Protein AF-A0A4V3S9D9-F1 (afdb_monomer_lite)

Radius of gyration: 21.76 Å; chains: 1; bounding box: 47×41×61 Å

pLDDT: mean 70.87, std 12.92, range [40.53, 93.0]

Structure (mmCIF, N/CA/C/O backbone):
data_AF-A0A4V3S9D9-F1
#
_entry.id   AF-A0A4V3S9D9-F1
#
loop_
_atom_site.group_PDB
_atom_site.id
_atom_site.type_symbol
_atom_site.label_atom_id
_atom_site.label_alt_id
_atom_site.label_comp_id
_atom_site.label_asym_id
_atom_site.label_entity_id
_atom_site.label_seq_id
_atom_site.pdbx_PDB_ins_code
_atom_site.Cartn_x
_atom_site.Cartn_y
_atom_site.Cartn_z
_atom_site.occupancy
_atom_site.B_iso_or_equiv
_atom_site.auth_seq_id
_atom_site.auth_comp_id
_atom_site.auth_asym_id
_atom_site.auth_atom_id
_atom_site.pdbx_PDB_model_num
ATOM 1 N N . MET A 1 1 ? -19.809 1.664 15.741 1.00 57.69 1 MET A N 1
ATOM 2 C CA . MET A 1 1 ? -20.101 1.834 14.295 1.00 57.69 1 MET A CA 1
ATOM 3 C C . MET A 1 1 ? -18.989 2.589 13.565 1.00 57.69 1 MET A C 1
ATOM 5 O O . MET A 1 1 ? -18.278 1.959 12.798 1.00 57.69 1 MET A O 1
ATOM 9 N N . ALA A 1 2 ? -18.774 3.888 13.826 1.00 68.12 2 ALA A N 1
ATOM 10 C CA . ALA A 1 2 ? -17.780 4.696 13.096 1.00 68.12 2 ALA A CA 1
ATOM 11 C C . ALA A 1 2 ? -16.341 4.137 13.150 1.00 68.12 2 ALA A C 1
ATOM 13 O O . ALA A 1 2 ? -15.641 4.153 12.143 1.00 68.12 2 ALA A O 1
ATOM 14 N N . PHE A 1 3 ? -15.928 3.570 14.288 1.00 69.81 3 PHE A N 1
ATOM 15 C CA . PHE A 1 3 ? -14.613 2.936 14.447 1.00 69.81 3 PHE A CA 1
ATOM 16 C C . PHE A 1 3 ? -14.357 1.805 13.435 1.00 69.81 3 PHE A C 1
ATOM 18 O O . PHE A 1 3 ? -13.315 1.792 12.788 1.00 69.81 3 PHE A O 1
ATOM 25 N N . TYR A 1 4 ? -15.322 0.902 13.239 1.00 72.81 4 TYR A N 1
ATOM 26 C CA . TYR A 1 4 ? -15.193 -0.222 12.302 1.00 72.81 4 TYR A CA 1
ATOM 27 C C . TYR A 1 4 ? -15.107 0.233 10.846 1.00 72.81 4 TYR A C 1
ATOM 29 O O . TYR A 1 4 ? -14.387 -0.366 10.053 1.00 72.81 4 TYR A O 1
ATOM 37 N N . ILE A 1 5 ? -15.794 1.327 10.509 1.00 77.50 5 ILE A N 1
ATOM 38 C CA . ILE A 1 5 ? -15.703 1.945 9.184 1.00 77.50 5 ILE A CA 1
ATOM 39 C C . ILE A 1 5 ? -14.282 2.474 8.970 1.00 77.50 5 ILE A C 1
ATOM 41 O O . ILE A 1 5 ? -13.644 2.129 7.981 1.00 77.50 5 ILE A O 1
ATOM 45 N N . VAL A 1 6 ? -13.754 3.261 9.914 1.00 75.75 6 VAL A N 1
ATOM 46 C CA . VAL A 1 6 ? -12.377 3.783 9.841 1.00 75.75 6 VAL A CA 1
ATOM 47 C C . VAL A 1 6 ? -11.359 2.642 9.758 1.00 75.75 6 VAL A C 1
ATOM 49 O O . VAL A 1 6 ? -10.453 2.686 8.930 1.00 75.75 6 VAL A O 1
ATOM 52 N N . TRP A 1 7 ? -11.539 1.595 10.562 1.00 77.81 7 TRP A N 1
ATOM 53 C CA . TRP A 1 7 ? -10.689 0.406 10.565 1.00 77.81 7 TRP A CA 1
ATOM 54 C C . TRP A 1 7 ? -10.651 -0.300 9.208 1.00 77.81 7 TRP A C 1
ATOM 56 O O . TRP A 1 7 ? -9.569 -0.592 8.696 1.00 77.81 7 TRP A O 1
ATOM 66 N N . PHE A 1 8 ? -11.819 -0.518 8.602 1.00 83.88 8 PHE A N 1
ATOM 67 C CA . PHE A 1 8 ? -11.933 -1.120 7.279 1.00 83.88 8 PHE A CA 1
ATOM 68 C C . PHE A 1 8 ? -11.143 -0.331 6.229 1.00 83.88 8 PHE A C 1
ATOM 70 O O . PHE A 1 8 ? -10.361 -0.913 5.479 1.00 83.88 8 PHE A O 1
ATOM 77 N N . TRP A 1 9 ? -11.288 0.998 6.207 1.00 84.31 9 TRP A N 1
ATOM 78 C CA . TRP A 1 9 ? -10.582 1.855 5.250 1.00 84.31 9 TRP A CA 1
ATOM 79 C C . TRP A 1 9 ? -9.064 1.858 5.456 1.00 84.31 9 TRP A C 1
ATOM 81 O O . TRP A 1 9 ? -8.310 1.835 4.479 1.00 84.31 9 TRP A O 1
ATOM 91 N N . VAL A 1 10 ? -8.603 1.841 6.709 1.00 78.38 10 VAL A N 1
ATOM 92 C CA . VAL A 1 10 ? -7.173 1.730 7.034 1.00 78.38 10 VAL A CA 1
ATOM 93 C C . VAL A 1 10 ? -6.617 0.393 6.542 1.00 78.38 10 VAL A C 1
ATOM 95 O O . VAL A 1 10 ? -5.618 0.369 5.825 1.00 78.38 10 VAL A O 1
ATOM 98 N N . MET A 1 11 ? -7.292 -0.718 6.847 1.00 82.25 11 MET A N 1
ATOM 99 C CA . MET A 1 11 ? -6.872 -2.047 6.394 1.00 82.25 11 MET A CA 1
ATOM 100 C C . MET A 1 11 ? -6.874 -2.172 4.873 1.00 82.25 11 MET A C 1
ATOM 102 O O . MET A 1 11 ? -5.895 -2.643 4.294 1.00 82.25 11 MET A O 1
ATOM 106 N N . ALA A 1 12 ? -7.928 -1.691 4.213 1.00 87.69 12 ALA A N 1
ATOM 107 C CA . ALA A 1 12 ? -7.998 -1.667 2.759 1.00 87.69 12 ALA A CA 1
ATOM 108 C C . ALA A 1 12 ? -6.804 -0.906 2.165 1.00 87.69 12 ALA A C 1
ATOM 110 O O . ALA A 1 12 ? -6.158 -1.407 1.246 1.00 87.69 12 ALA A O 1
ATOM 111 N N . SER A 1 13 ? -6.446 0.250 2.730 1.00 84.44 13 SER A N 1
ATOM 112 C CA . SER A 1 13 ? -5.297 1.047 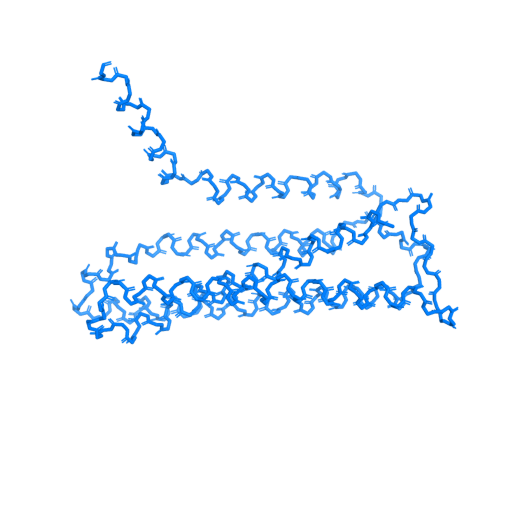2.279 1.00 84.44 13 SER A CA 1
ATOM 113 C C . SER A 1 13 ? -3.979 0.264 2.362 1.00 84.44 13 SER A C 1
ATOM 115 O O . SER A 1 13 ? -3.192 0.280 1.414 1.00 84.44 13 SER A O 1
ATOM 117 N N . PHE A 1 14 ? -3.756 -0.492 3.441 1.00 81.94 14 PHE A N 1
ATOM 118 C CA . PHE A 1 14 ? -2.569 -1.341 3.586 1.00 81.94 14 PHE A CA 1
ATOM 119 C C . PHE A 1 14 ? -2.512 -2.506 2.605 1.00 81.94 14 PHE A C 1
ATOM 121 O O . PHE A 1 14 ? -1.434 -2.814 2.089 1.00 81.94 14 PHE A O 1
ATOM 128 N N . PHE A 1 15 ? -3.643 -3.155 2.337 1.00 86.38 15 PHE A N 1
ATOM 129 C CA . PHE A 1 15 ? -3.690 -4.234 1.354 1.00 86.38 15 PHE A CA 1
ATOM 130 C C . PHE A 1 15 ? -3.518 -3.724 -0.070 1.00 86.38 15 PHE A C 1
ATOM 132 O O . PHE A 1 15 ? -2.798 -4.341 -0.851 1.00 86.38 15 PHE A O 1
ATOM 139 N N . TRP A 1 16 ? -4.093 -2.570 -0.404 1.00 88.81 16 TRP A N 1
ATOM 140 C CA . TRP A 1 16 ? -3.841 -1.913 -1.685 1.00 88.81 16 TRP A CA 1
ATOM 141 C C . TRP A 1 16 ? -2.366 -1.560 -1.862 1.00 88.81 16 TRP A C 1
ATOM 143 O O . TRP A 1 16 ? -1.804 -1.736 -2.941 1.00 88.81 16 TRP A O 1
ATOM 153 N N . LEU A 1 17 ? -1.709 -1.125 -0.793 1.00 83.06 17 LEU A N 1
ATOM 154 C CA . LEU A 1 17 ? -0.278 -0.861 -0.791 1.00 83.06 17 LEU A CA 1
ATOM 155 C C . LEU A 1 17 ? 0.557 -2.131 -0.994 1.00 83.06 17 LEU A C 1
ATOM 157 O O . LEU A 1 17 ? 1.527 -2.108 -1.755 1.00 83.06 17 LEU A O 1
ATOM 161 N N . ASN A 1 18 ? 0.140 -3.242 -0.383 1.00 85.19 18 ASN A N 1
ATOM 162 C CA . ASN A 1 18 ? 0.729 -4.562 -0.593 1.00 85.19 18 ASN A CA 1
ATOM 163 C C . ASN A 1 18 ? 0.622 -5.000 -2.058 1.00 85.19 18 ASN A C 1
ATOM 165 O O . ASN A 1 18 ? 1.631 -5.341 -2.677 1.00 85.19 18 ASN A O 1
ATOM 169 N N . VAL A 1 19 ? -0.581 -4.891 -2.630 1.00 88.56 19 VAL A N 1
ATOM 170 C CA . VAL A 1 19 ? -0.864 -5.174 -4.042 1.00 88.56 19 VAL A CA 1
ATOM 171 C C . VAL A 1 19 ? 0.005 -4.317 -4.955 1.00 88.56 19 VAL A C 1
ATOM 173 O O . VAL A 1 19 ? 0.618 -4.855 -5.870 1.00 88.56 19 VAL A O 1
ATOM 176 N N . MET A 1 20 ? 0.118 -3.009 -4.702 1.00 84.12 20 MET A N 1
ATOM 177 C CA . MET A 1 20 ? 0.971 -2.126 -5.505 1.00 84.12 20 MET A CA 1
ATOM 178 C C . MET A 1 20 ? 2.447 -2.539 -5.442 1.00 84.12 20 MET A C 1
ATOM 180 O O . MET A 1 20 ? 3.126 -2.559 -6.466 1.00 84.12 20 MET A O 1
ATOM 184 N N . CYS A 1 21 ? 2.958 -2.901 -4.261 1.00 82.44 21 CYS A N 1
ATOM 185 C CA . CYS A 1 21 ? 4.341 -3.364 -4.121 1.00 82.44 21 CYS A CA 1
ATOM 186 C C . CYS A 1 21 ? 4.576 -4.694 -4.850 1.00 82.44 21 CYS A C 1
ATOM 188 O O . CYS A 1 21 ? 5.613 -4.861 -5.498 1.00 82.44 21 CYS A O 1
ATOM 190 N N . PHE A 1 22 ? 3.619 -5.621 -4.760 1.00 84.31 22 PHE A N 1
ATOM 191 C CA . PHE A 1 22 ? 3.668 -6.908 -5.445 1.00 84.31 22 PHE A CA 1
ATOM 192 C C . PHE A 1 22 ? 3.578 -6.755 -6.965 1.00 84.31 22 PHE A C 1
ATOM 194 O O . PHE A 1 22 ? 4.370 -7.366 -7.677 1.00 84.31 22 PHE A O 1
ATOM 201 N N . ASP A 1 23 ? 2.677 -5.909 -7.463 1.00 84.19 23 ASP A N 1
ATOM 202 C CA . ASP A 1 23 ? 2.522 -5.628 -8.891 1.00 84.19 23 ASP A CA 1
ATOM 203 C C . ASP A 1 23 ? 3.826 -5.095 -9.494 1.00 84.19 23 ASP A C 1
ATOM 205 O O . ASP A 1 23 ? 4.312 -5.614 -10.498 1.00 84.19 23 ASP A O 1
ATOM 209 N N . ILE A 1 24 ? 4.478 -4.153 -8.804 1.00 77.75 24 ILE A N 1
ATOM 210 C CA . ILE A 1 24 ? 5.790 -3.631 -9.203 1.00 77.75 24 ILE A CA 1
ATOM 211 C C . ILE A 1 24 ? 6.853 -4.745 -9.182 1.00 77.75 24 ILE A C 1
ATOM 213 O O . ILE A 1 24 ? 7.623 -4.895 -10.133 1.00 77.75 24 ILE A O 1
ATOM 217 N N . TRP A 1 25 ? 6.912 -5.551 -8.116 1.00 79.69 25 TRP A N 1
ATOM 218 C CA . TRP A 1 25 ? 7.868 -6.660 -8.006 1.00 79.69 25 TRP A CA 1
ATOM 219 C C . TRP A 1 25 ? 7.698 -7.704 -9.119 1.00 79.69 25 TRP A C 1
ATOM 221 O O . TRP A 1 25 ? 8.683 -8.225 -9.671 1.00 79.69 25 TRP A O 1
ATOM 231 N N . TRP A 1 26 ? 6.444 -8.011 -9.436 1.00 77.19 26 TRP A N 1
ATOM 232 C CA . TRP A 1 26 ? 6.049 -8.955 -10.464 1.00 77.19 26 TRP A CA 1
ATOM 233 C C . TRP A 1 26 ? 6.330 -8.404 -11.862 1.00 77.19 26 TRP A C 1
ATOM 235 O O . TRP A 1 26 ? 6.895 -9.125 -12.683 1.00 77.19 26 TRP A O 1
ATOM 245 N N . ALA A 1 27 ? 6.062 -7.118 -12.113 1.00 73.44 27 ALA A N 1
ATOM 246 C CA . ALA A 1 27 ? 6.364 -6.449 -13.378 1.00 73.44 27 ALA A CA 1
ATOM 247 C C . ALA A 1 27 ? 7.846 -6.589 -13.769 1.00 73.44 27 ALA A C 1
ATOM 249 O O . ALA A 1 27 ? 8.152 -6.854 -14.931 1.00 73.44 27 ALA A O 1
ATOM 250 N N . PHE A 1 28 ? 8.772 -6.522 -12.802 1.00 65.44 28 PHE A N 1
ATOM 251 C CA . PHE A 1 28 ? 10.197 -6.780 -13.054 1.00 65.44 28 PHE A CA 1
ATOM 252 C C . PHE A 1 28 ? 10.524 -8.249 -13.344 1.00 65.44 28 PHE A C 1
ATOM 254 O O . PHE A 1 28 ? 11.477 -8.533 -14.063 1.00 65.44 28 PHE A O 1
ATOM 261 N N . GLY A 1 29 ? 9.768 -9.193 -12.777 1.00 64.50 29 GLY A N 1
ATOM 262 C CA . GLY A 1 29 ? 9.928 -10.619 -13.081 1.00 64.50 29 GLY A CA 1
ATOM 263 C C . GLY A 1 29 ? 9.412 -10.972 -14.474 1.00 64.50 29 GLY A C 1
ATOM 264 O O . GLY A 1 29 ? 10.084 -11.669 -15.227 1.00 64.50 29 GLY A O 1
ATOM 265 N N . GLU A 1 30 ? 8.246 -10.439 -14.827 1.00 62.19 30 GLU A N 1
ATOM 266 C CA . GLU A 1 30 ? 7.568 -10.704 -16.093 1.00 62.19 30 GLU A CA 1
ATOM 267 C C . GLU A 1 30 ? 8.279 -10.053 -17.286 1.00 62.19 30 GLU A C 1
ATOM 269 O O . GLU A 1 30 ? 8.297 -10.615 -18.375 1.00 62.19 30 GLU A O 1
ATOM 274 N N . PHE A 1 31 ? 8.961 -8.922 -17.088 1.00 56.38 31 PHE A N 1
ATOM 275 C CA . PHE A 1 31 ? 9.791 -8.311 -18.132 1.00 56.38 31 PHE A CA 1
ATOM 276 C C . PHE A 1 31 ? 10.932 -9.213 -18.615 1.00 56.38 31 PHE A C 1
ATOM 278 O O . PHE A 1 31 ? 11.351 -9.111 -19.764 1.00 56.38 31 PHE A O 1
ATOM 285 N N . ARG A 1 32 ? 11.415 -10.120 -17.756 1.00 51.94 32 ARG A N 1
ATOM 286 C CA . ARG A 1 32 ? 12.431 -11.115 -18.118 1.00 51.94 32 ARG A CA 1
ATOM 287 C C . ARG A 1 32 ? 11.854 -12.247 -18.981 1.00 51.94 32 ARG A C 1
ATOM 289 O O . ARG A 1 32 ? 12.619 -12.895 -19.681 1.00 51.94 32 ARG A O 1
ATOM 296 N N . SER A 1 33 ? 10.536 -12.484 -18.937 1.00 47.72 33 SER A N 1
ATOM 297 C CA . SER A 1 33 ? 9.853 -13.541 -19.704 1.00 47.72 33 SER A CA 1
ATOM 298 C C . SER A 1 33 ? 9.067 -13.034 -20.922 1.00 47.72 33 SER A C 1
ATOM 300 O O . SER A 1 33 ? 8.851 -13.793 -21.862 1.00 47.72 33 SER A O 1
ATOM 302 N N . LEU A 1 34 ? 8.693 -11.750 -20.961 1.00 50.34 34 LEU A N 1
ATOM 303 C CA . LEU A 1 34 ? 7.992 -11.083 -22.075 1.00 50.34 34 LEU A CA 1
ATOM 304 C C . LEU A 1 34 ? 8.856 -10.859 -23.331 1.00 50.34 34 LEU A C 1
ATOM 306 O O . LEU A 1 34 ? 8.437 -10.176 -24.260 1.00 50.34 34 LEU A O 1
ATOM 310 N N . GLN A 1 35 ? 10.042 -11.465 -23.393 1.00 50.34 35 GLN A N 1
ATOM 311 C CA . GLN A 1 35 ? 10.879 -11.506 -24.592 1.00 50.34 35 GLN A CA 1
ATOM 312 C C . GLN A 1 35 ? 10.225 -12.311 -25.743 1.00 50.34 35 GLN A C 1
ATOM 314 O O . GLN A 1 35 ? 10.707 -12.266 -26.871 1.00 50.34 35 GLN A O 1
ATOM 319 N N . GLY A 1 36 ? 9.110 -13.011 -25.484 1.00 49.84 36 GLY A N 1
ATOM 320 C CA . GLY A 1 36 ? 8.236 -13.599 -26.503 1.00 49.84 36 GLY A CA 1
ATOM 321 C C . GLY A 1 36 ? 7.123 -12.639 -26.941 1.00 49.84 36 GLY A C 1
ATOM 322 O O . GLY A 1 36 ? 6.421 -12.065 -26.110 1.00 49.84 36 GLY A O 1
ATOM 323 N N . SER A 1 37 ? 6.943 -12.476 -28.251 1.00 52.53 37 SER A N 1
ATOM 324 C CA . SER A 1 37 ? 5.959 -11.606 -28.908 1.00 52.53 37 SER A CA 1
ATOM 325 C C . SER A 1 37 ? 4.499 -11.994 -28.608 1.00 52.53 37 SER A C 1
ATOM 327 O O . SER A 1 37 ? 3.826 -12.654 -29.395 1.00 52.53 37 SER A O 1
ATOM 329 N N . VAL A 1 38 ? 3.960 -11.567 -27.464 1.00 62.12 38 VAL A N 1
ATOM 330 C CA . VAL A 1 38 ? 2.538 -11.770 -27.137 1.00 62.12 38 VAL A CA 1
ATOM 331 C C . VAL A 1 38 ? 1.681 -10.661 -27.763 1.00 62.12 38 VAL A C 1
ATOM 333 O O . VAL A 1 38 ? 1.969 -9.476 -27.596 1.00 62.12 38 VAL A O 1
ATOM 336 N N . LYS A 1 39 ? 0.596 -11.042 -28.459 1.00 66.75 39 LYS A N 1
ATOM 337 C CA . LYS A 1 39 ? -0.411 -10.123 -29.031 1.00 66.75 39 LYS A CA 1
ATOM 338 C C . LYS A 1 39 ? -0.940 -9.135 -27.979 1.00 66.75 39 LYS A C 1
ATOM 340 O O . LYS A 1 39 ? -1.316 -9.530 -26.875 1.00 66.75 39 LYS A O 1
ATOM 345 N N . GLN A 1 40 ? -1.051 -7.862 -28.362 1.00 66.19 40 GLN A N 1
ATOM 346 C CA . GLN A 1 40 ? -1.484 -6.755 -27.498 1.00 66.19 40 GLN A CA 1
ATOM 347 C C . GLN A 1 40 ? -2.869 -6.980 -26.859 1.00 66.19 40 GLN A C 1
ATOM 349 O O . GLN A 1 40 ? -3.055 -6.677 -25.683 1.00 66.19 40 GLN A O 1
ATOM 354 N N . GLU A 1 41 ? -3.798 -7.618 -27.575 1.00 67.88 41 GLU A N 1
ATOM 355 C CA . GLU A 1 41 ? -5.138 -7.958 -27.070 1.00 67.88 41 GLU A CA 1
ATOM 356 C C . GLU A 1 41 ? -5.106 -8.962 -25.902 1.00 67.88 41 GLU A C 1
ATOM 358 O O . GLU A 1 41 ? -5.817 -8.800 -24.908 1.00 67.88 41 GLU A O 1
ATOM 363 N N . MET A 1 42 ? -4.233 -9.979 -25.961 1.00 66.44 42 MET A N 1
ATOM 364 C CA . MET A 1 42 ? -4.080 -10.939 -24.857 1.00 66.44 42 MET A CA 1
ATOM 365 C C . MET A 1 42 ? -3.485 -10.280 -23.611 1.00 66.44 42 MET A C 1
ATOM 367 O O . MET A 1 42 ? -3.812 -10.664 -22.485 1.00 66.44 42 MET A O 1
ATOM 371 N N . ARG A 1 43 ? -2.627 -9.272 -23.801 1.00 69.19 43 ARG A N 1
ATOM 372 C CA . ARG A 1 43 ? -2.039 -8.502 -22.704 1.00 69.19 43 ARG A CA 1
ATOM 373 C C . ARG A 1 43 ? -3.115 -7.724 -21.951 1.00 69.19 43 ARG A C 1
ATOM 375 O O . ARG A 1 43 ? -3.190 -7.842 -20.735 1.00 69.19 43 ARG A O 1
ATOM 382 N N . GLU A 1 44 ? -3.996 -7.011 -22.649 1.00 72.94 44 GLU A N 1
ATOM 383 C CA . GLU A 1 44 ? -5.077 -6.245 -22.011 1.00 72.94 44 GLU A CA 1
ATOM 384 C C . GLU A 1 44 ? -6.052 -7.130 -21.225 1.00 72.94 44 GLU A C 1
ATOM 386 O O . GLU A 1 44 ? -6.410 -6.808 -20.089 1.00 72.94 44 GLU A O 1
ATOM 391 N N . ALA A 1 45 ? -6.441 -8.280 -21.783 1.00 76.31 45 ALA A N 1
ATOM 392 C CA . ALA A 1 45 ? -7.296 -9.238 -21.083 1.00 76.31 45 ALA A CA 1
ATOM 393 C C . ALA A 1 45 ? -6.627 -9.788 -19.809 1.00 76.31 45 ALA A C 1
ATOM 395 O O . ALA A 1 45 ? -7.284 -9.958 -18.777 1.00 76.31 45 ALA A O 1
ATOM 396 N N . ARG A 1 46 ? -5.311 -10.037 -19.854 1.00 77.94 46 ARG A N 1
ATOM 397 C CA . ARG A 1 46 ? -4.537 -10.513 -18.701 1.00 77.94 46 ARG A CA 1
ATOM 398 C C . ARG A 1 46 ? -4.401 -9.447 -17.616 1.00 77.94 46 ARG A C 1
ATOM 400 O O . ARG A 1 46 ? -4.577 -9.771 -16.445 1.00 77.94 46 ARG A O 1
ATOM 407 N N . GLU A 1 47 ? -4.172 -8.193 -17.987 1.00 79.69 47 GLU A N 1
ATOM 408 C CA . GLU A 1 47 ? -4.110 -7.073 -17.039 1.00 79.69 47 GLU A CA 1
ATOM 409 C C . GLU A 1 47 ? -5.465 -6.822 -16.356 1.00 79.69 47 GLU A C 1
ATOM 411 O O . GLU A 1 47 ? -5.520 -6.639 -15.140 1.00 79.69 47 GLU A O 1
ATOM 416 N N . ARG A 1 48 ? -6.585 -6.921 -17.089 1.00 82.56 48 ARG A N 1
ATOM 417 C CA . ARG A 1 48 ? -7.929 -6.833 -16.485 1.00 82.56 48 ARG A CA 1
ATOM 418 C C . ARG A 1 48 ? -8.186 -7.958 -15.484 1.00 82.56 48 ARG A C 1
ATOM 420 O O . ARG A 1 48 ? -8.677 -7.693 -14.389 1.00 82.56 48 ARG A O 1
ATOM 427 N N . LYS A 1 49 ? -7.826 -9.203 -15.824 1.00 85.44 49 LYS A N 1
ATOM 428 C CA . LYS A 1 49 ? -7.955 -10.346 -14.902 1.00 85.44 49 LYS A CA 1
ATOM 429 C C . LYS A 1 49 ? -7.102 -10.165 -13.645 1.00 85.44 49 LYS A C 1
ATOM 431 O O . LYS A 1 49 ? -7.602 -10.399 -12.547 1.00 85.44 49 LYS A O 1
ATOM 436 N N . LYS A 1 50 ? -5.855 -9.698 -13.791 1.00 85.81 50 LYS A N 1
ATOM 437 C CA . LYS A 1 50 ? -4.976 -9.366 -12.657 1.00 85.81 50 LYS A CA 1
ATOM 438 C C . LYS A 1 50 ? -5.619 -8.315 -11.749 1.00 85.81 50 LYS A C 1
ATOM 440 O O . LYS A 1 50 ? -5.704 -8.535 -10.547 1.00 85.81 50 LYS A O 1
ATOM 445 N N . PHE A 1 51 ? -6.142 -7.226 -12.314 1.00 87.06 51 PHE A N 1
ATOM 446 C CA . PHE A 1 51 ? -6.783 -6.159 -11.540 1.00 87.06 51 PHE A CA 1
ATOM 447 C C . PHE A 1 51 ? -8.001 -6.643 -10.739 1.00 87.06 51 PHE A C 1
ATOM 449 O O . PHE A 1 51 ? -8.155 -6.286 -9.570 1.00 87.06 51 PHE A O 1
ATOM 456 N N . VAL A 1 52 ? -8.853 -7.480 -11.341 1.00 89.94 52 VAL A N 1
ATOM 457 C CA . VAL A 1 52 ? -10.005 -8.073 -10.641 1.00 89.94 52 VAL A CA 1
ATOM 458 C C . VAL A 1 52 ? -9.534 -8.967 -9.495 1.00 89.94 52 VAL A C 1
ATOM 460 O O . VAL A 1 52 ? -10.030 -8.836 -8.379 1.00 89.94 52 VAL A O 1
ATOM 463 N N . MET A 1 53 ? -8.536 -9.820 -9.734 1.00 89.56 53 MET A N 1
ATOM 464 C CA . MET A 1 53 ? -7.986 -10.705 -8.703 1.00 89.56 53 MET A CA 1
ATOM 465 C C . MET A 1 53 ? -7.369 -9.916 -7.541 1.00 89.56 53 MET A C 1
ATOM 467 O O . MET A 1 53 ? -7.619 -10.227 -6.379 1.00 89.56 53 MET A O 1
ATOM 471 N N . TYR A 1 54 ? -6.624 -8.852 -7.843 1.00 89.31 54 TYR A N 1
ATOM 472 C CA . TYR A 1 54 ? -6.064 -7.947 -6.842 1.00 89.31 54 TYR A CA 1
ATOM 473 C C . TYR A 1 54 ? -7.133 -7.196 -6.053 1.00 89.31 54 TYR A C 1
ATOM 475 O O . TYR A 1 54 ? -6.998 -7.039 -4.842 1.00 89.31 54 TYR A O 1
ATOM 483 N N . SER A 1 55 ? -8.212 -6.775 -6.714 1.00 90.56 55 SER A N 1
ATOM 484 C CA . SER A 1 55 ? -9.336 -6.118 -6.048 1.00 90.56 55 SER A CA 1
ATOM 485 C C . SER A 1 55 ? -10.029 -7.074 -5.079 1.00 90.56 55 SER A C 1
ATOM 487 O O . SER A 1 55 ? -10.264 -6.713 -3.929 1.00 90.56 55 SER A O 1
ATOM 489 N N . ILE A 1 56 ? -10.306 -8.310 -5.507 1.00 93.00 56 ILE A N 1
ATOM 490 C CA . ILE A 1 56 ? -10.900 -9.341 -4.644 1.00 93.00 56 ILE A CA 1
ATOM 491 C C . ILE A 1 56 ? -9.990 -9.623 -3.446 1.00 93.00 56 ILE A C 1
ATOM 493 O O . ILE A 1 56 ? -10.479 -9.692 -2.323 1.00 93.00 56 ILE A O 1
ATOM 497 N N . TYR A 1 57 ? -8.677 -9.731 -3.666 1.00 91.25 57 TYR A N 1
ATOM 498 C CA . TYR A 1 57 ? -7.713 -9.923 -2.587 1.00 91.25 57 TYR A CA 1
ATOM 499 C C . TYR A 1 57 ? -7.738 -8.764 -1.586 1.00 91.25 57 TYR A C 1
ATOM 501 O O . TYR A 1 57 ? -7.951 -9.007 -0.404 1.00 91.25 57 TYR A O 1
ATOM 509 N N . ALA A 1 58 ? -7.578 -7.517 -2.042 1.00 89.62 58 ALA A N 1
ATOM 510 C CA . ALA A 1 58 ? -7.442 -6.367 -1.151 1.00 89.62 58 ALA A CA 1
ATOM 511 C C . ALA A 1 58 ? -8.731 -6.040 -0.383 1.00 89.62 58 ALA A C 1
ATOM 513 O O . ALA A 1 58 ? -8.695 -5.799 0.824 1.00 89.62 58 ALA A O 1
ATOM 514 N N . TRP A 1 59 ? -9.878 -6.045 -1.066 1.00 92.94 59 TRP A N 1
ATOM 515 C CA . TRP A 1 59 ? -11.166 -5.789 -0.421 1.00 92.94 59 TRP A CA 1
ATOM 516 C C . TRP A 1 59 ? -11.621 -6.973 0.427 1.00 92.94 59 TRP A C 1
ATOM 518 O O . TRP A 1 59 ? -12.159 -6.776 1.517 1.00 92.94 59 TRP A O 1
ATOM 528 N N . GLY A 1 60 ? -11.393 -8.197 -0.052 1.00 90.88 60 GLY A N 1
ATOM 529 C CA . GLY A 1 60 ? -11.746 -9.421 0.656 1.00 90.88 60 GLY A CA 1
ATOM 530 C C . GLY A 1 60 ? -10.971 -9.562 1.959 1.00 90.88 60 GLY A C 1
ATOM 531 O O . GLY A 1 60 ? -11.586 -9.745 3.007 1.00 90.88 60 GLY A O 1
ATOM 532 N N . SER A 1 61 ? -9.645 -9.397 1.934 1.00 87.44 61 SER A N 1
ATOM 533 C CA . SER A 1 61 ? -8.822 -9.472 3.146 1.00 87.44 61 SER A CA 1
ATOM 534 C C . SER A 1 61 ? -9.186 -8.377 4.153 1.00 87.44 61 SER A C 1
ATOM 536 O O . SER A 1 61 ? -9.383 -8.679 5.330 1.00 87.44 61 SER A O 1
ATOM 538 N N . ALA A 1 62 ? -9.372 -7.129 3.706 1.00 88.69 62 ALA A N 1
ATOM 539 C CA . ALA A 1 62 ? -9.806 -6.032 4.573 1.00 88.69 62 ALA A CA 1
ATOM 540 C C . ALA A 1 62 ? -11.182 -6.301 5.210 1.00 88.69 62 ALA A C 1
ATOM 542 O O . ALA A 1 62 ? -11.376 -6.049 6.402 1.00 88.69 62 ALA A O 1
ATOM 543 N N . SER A 1 63 ? -12.122 -6.858 4.438 1.00 87.69 63 SER A N 1
ATOM 544 C CA . SER A 1 63 ? -13.457 -7.228 4.924 1.00 87.69 63 SER A CA 1
ATOM 545 C C . SER A 1 63 ? -13.385 -8.350 5.955 1.00 87.69 63 SER A C 1
ATOM 547 O O . SER A 1 63 ? -13.933 -8.205 7.043 1.00 87.69 63 SER A O 1
ATOM 549 N N . ILE A 1 64 ? -12.663 -9.436 5.657 1.00 87.06 64 ILE A N 1
ATOM 550 C CA . ILE A 1 64 ? -12.505 -10.591 6.554 1.00 87.06 64 ILE A CA 1
ATOM 551 C C . ILE A 1 64 ? -11.907 -10.151 7.892 1.00 87.06 64 ILE A C 1
ATOM 553 O O . ILE A 1 64 ? -12.449 -10.478 8.944 1.00 87.06 64 ILE A O 1
ATOM 557 N N . LEU A 1 65 ? -10.835 -9.354 7.869 1.00 83.25 65 LEU A N 1
ATOM 558 C CA . LEU A 1 65 ? -10.200 -8.866 9.095 1.00 83.25 65 LEU A CA 1
ATOM 559 C C . LEU A 1 65 ? -11.101 -7.921 9.896 1.00 83.25 65 LEU A C 1
ATOM 561 O O . LEU A 1 65 ? -11.081 -7.945 11.125 1.00 83.25 65 LEU A O 1
ATOM 565 N N . THR A 1 66 ? -11.919 -7.114 9.219 1.00 82.06 66 THR A N 1
ATOM 566 C CA . THR A 1 66 ? -12.905 -6.254 9.887 1.00 82.06 66 THR A CA 1
ATOM 567 C C . THR A 1 66 ? -14.014 -7.088 10.531 1.00 82.06 66 THR A C 1
ATOM 569 O O . THR A 1 66 ? -14.374 -6.833 11.677 1.00 82.06 66 THR A O 1
ATOM 572 N N . VAL A 1 67 ? -14.513 -8.118 9.842 1.00 83.25 67 VAL A N 1
ATOM 573 C CA . VAL A 1 67 ? -15.539 -9.036 10.363 1.00 83.25 67 VAL A CA 1
ATOM 574 C C . VAL A 1 67 ? -15.022 -9.816 11.570 1.00 83.25 67 VAL A C 1
ATOM 576 O O . VAL A 1 67 ? -15.727 -9.895 12.570 1.00 83.25 67 VAL A O 1
ATOM 579 N N . ILE A 1 68 ? -13.781 -10.316 11.535 1.00 80.38 68 ILE A N 1
ATOM 580 C CA . ILE A 1 68 ? -13.140 -10.950 12.700 1.00 80.38 68 ILE A CA 1
ATOM 581 C C . ILE A 1 68 ? -13.095 -9.970 13.879 1.00 80.38 68 ILE A C 1
ATOM 583 O O . ILE A 1 68 ? -13.459 -10.339 14.994 1.00 80.38 68 ILE A O 1
ATOM 587 N N . GLY A 1 69 ? -12.714 -8.712 13.630 1.00 74.00 69 GLY A N 1
ATOM 588 C CA . GLY A 1 69 ? -12.705 -7.663 14.650 1.00 74.00 69 GLY A CA 1
ATOM 589 C C . GLY A 1 69 ? -14.078 -7.414 15.281 1.00 74.00 69 GLY A C 1
ATOM 590 O O . GLY A 1 69 ? -14.167 -7.267 16.494 1.00 74.00 69 GLY A O 1
ATOM 591 N N . VAL A 1 70 ? -15.147 -7.423 14.478 1.00 74.38 70 VAL A N 1
ATOM 592 C CA . VAL A 1 70 ? -16.530 -7.269 14.960 1.00 74.38 70 VAL A CA 1
ATOM 593 C C . VAL A 1 70 ? -16.988 -8.499 15.747 1.00 74.38 70 VAL A C 1
ATOM 595 O O . VAL A 1 70 ? -17.556 -8.351 16.822 1.00 74.38 70 VAL A O 1
ATOM 598 N N . ILE A 1 71 ? -16.727 -9.714 15.255 1.00 74.69 71 ILE A N 1
ATOM 599 C CA . ILE A 1 71 ? -17.116 -10.958 15.941 1.00 74.69 71 ILE A CA 1
ATOM 600 C C . ILE A 1 71 ? -16.468 -11.033 17.326 1.00 74.69 71 ILE A C 1
ATOM 602 O O . ILE A 1 71 ? -17.142 -11.376 18.293 1.00 74.69 71 ILE A O 1
ATOM 606 N N . MET A 1 72 ? -15.189 -10.665 17.433 1.00 66.44 72 MET A N 1
ATOM 607 C CA . MET A 1 72 ? -14.465 -10.638 18.707 1.00 66.44 72 MET A CA 1
ATOM 608 C C . MET A 1 72 ? -15.069 -9.652 19.722 1.00 66.44 72 MET A C 1
ATOM 610 O O . MET A 1 72 ? -14.999 -9.918 20.917 1.00 66.44 72 MET A O 1
ATOM 614 N N . ASP A 1 73 ? -15.691 -8.561 19.264 1.00 64.94 73 ASP A N 1
ATOM 615 C CA . ASP A 1 73 ? -16.382 -7.574 20.114 1.00 64.94 73 ASP A CA 1
ATOM 616 C C . ASP A 1 73 ? -17.736 -8.092 20.640 1.00 64.94 73 ASP A C 1
ATOM 618 O O . ASP A 1 73 ? -18.180 -7.725 21.726 1.00 64.94 73 ASP A O 1
ATOM 622 N N . PHE A 1 74 ? -18.386 -8.998 19.899 1.00 64.50 74 PHE A N 1
ATOM 623 C CA . PHE A 1 74 ? -19.660 -9.612 20.291 1.00 64.50 74 PHE A CA 1
ATOM 624 C C . PHE A 1 74 ? -19.514 -10.830 21.219 1.00 64.50 74 PHE A C 1
ATOM 626 O O . PHE A 1 74 ? -20.522 -11.300 21.749 1.00 64.50 74 PHE A O 1
ATOM 633 N N . VAL A 1 75 ? -18.300 -11.351 21.446 1.00 62.06 75 VAL A N 1
ATOM 634 C CA . VAL A 1 75 ? -18.062 -12.471 22.374 1.00 62.06 75 VAL A CA 1
ATOM 635 C C . VAL A 1 75 ? -17.988 -11.936 23.817 1.00 62.06 75 VAL A C 1
ATOM 637 O O . VAL A 1 75 ? -16.957 -11.399 24.223 1.00 62.06 75 VAL A O 1
ATOM 640 N N . PRO A 1 76 ? -19.034 -12.108 24.656 1.00 49.59 76 PRO A N 1
ATOM 641 C CA . PRO A 1 76 ? -19.215 -11.307 25.875 1.00 49.59 76 PRO A CA 1
ATOM 642 C C . PRO A 1 76 ? -18.316 -11.705 27.051 1.00 49.59 76 PRO A C 1
ATOM 644 O O . PRO A 1 76 ? -18.397 -11.099 28.115 1.00 49.59 76 PRO A O 1
ATOM 647 N N . LYS A 1 77 ? -17.521 -12.774 26.922 1.00 49.88 77 LYS A N 1
ATOM 648 C CA . LYS A 1 77 ? -16.923 -13.447 28.083 1.00 49.88 77 LYS A CA 1
ATOM 649 C C . LYS A 1 77 ? -15.475 -13.108 28.389 1.00 49.88 77 LYS A C 1
ATOM 651 O O . LYS A 1 77 ? -15.026 -13.526 29.449 1.00 49.88 77 LYS A O 1
ATOM 656 N N . LEU A 1 78 ? -14.756 -12.365 27.545 1.00 45.22 78 LEU A N 1
ATOM 657 C CA . LEU A 1 78 ? -13.376 -12.014 27.891 1.00 45.22 78 LEU A CA 1
ATOM 658 C C . LEU A 1 78 ? -13.086 -10.521 27.947 1.00 45.22 78 LEU A C 1
ATOM 660 O O . LEU A 1 78 ? -12.339 -10.124 28.834 1.00 45.22 78 LEU A O 1
ATOM 664 N N . ILE A 1 79 ? -13.617 -9.682 27.059 1.00 47.66 79 ILE A N 1
ATOM 665 C CA . ILE A 1 79 ? -13.170 -8.289 26.982 1.00 47.66 79 ILE A CA 1
ATOM 666 C C . ILE A 1 79 ? -14.281 -7.438 26.363 1.00 47.66 79 ILE A C 1
ATOM 668 O O . ILE A 1 79 ? -14.588 -7.616 25.193 1.00 47.66 79 ILE A O 1
ATOM 672 N N . GLN A 1 80 ? -14.867 -6.518 27.133 1.00 43.00 80 GLN A N 1
ATOM 673 C CA . GLN A 1 80 ? -15.728 -5.450 26.614 1.00 43.00 80 GLN A CA 1
ATOM 674 C C . GLN A 1 80 ? -14.874 -4.179 26.485 1.00 43.00 80 GLN A C 1
ATOM 676 O O . GLN A 1 80 ? -14.684 -3.458 27.467 1.00 43.00 80 GLN A O 1
ATOM 681 N N . PRO A 1 81 ? -14.290 -3.893 25.313 1.00 46.22 81 PRO A N 1
ATOM 682 C CA . PRO A 1 81 ? -13.724 -2.583 25.058 1.00 46.22 81 PRO A CA 1
ATOM 683 C C . PRO A 1 81 ? -14.905 -1.629 24.843 1.00 46.22 81 PRO A C 1
ATOM 685 O O . PRO A 1 81 ? -15.666 -1.775 23.893 1.00 46.22 81 PRO A O 1
ATOM 688 N N . GLU A 1 82 ? -15.104 -0.657 25.736 1.00 48.91 82 GLU A N 1
ATOM 689 C CA . GLU A 1 82 ? -16.104 0.407 25.556 1.00 48.91 82 GLU A CA 1
ATOM 690 C C . GLU A 1 82 ? -15.731 1.317 24.364 1.00 48.91 82 GLU A C 1
ATOM 692 O O . GLU A 1 82 ? -15.347 2.480 24.523 1.00 48.91 82 GLU A O 1
ATOM 697 N N . PHE A 1 83 ? -15.819 0.800 23.139 1.00 50.09 83 PHE A N 1
ATOM 698 C CA . PHE A 1 83 ? -15.570 1.556 21.925 1.00 50.09 83 PHE A CA 1
ATOM 699 C C . PHE A 1 83 ? -16.657 2.625 21.744 1.00 50.09 83 PHE A C 1
ATOM 701 O O . PHE A 1 83 ? -17.845 2.327 21.634 1.00 50.09 83 PHE A O 1
ATOM 708 N N . GLY A 1 84 ? -16.245 3.892 21.639 1.00 44.91 84 GLY A N 1
ATOM 709 C CA . GLY A 1 84 ? -17.095 4.954 21.091 1.00 44.91 84 GLY A CA 1
ATOM 710 C C . GLY A 1 84 ? -17.970 5.744 22.068 1.00 44.91 84 GLY A C 1
ATOM 711 O O . GLY A 1 84 ? -18.859 6.445 21.597 1.00 44.91 84 GLY A O 1
ATOM 712 N N . LYS A 1 85 ? -17.725 5.715 23.387 1.00 45.72 85 LYS A N 1
ATOM 713 C CA . LYS A 1 85 ? -18.415 6.642 24.313 1.00 45.72 85 LYS A CA 1
ATOM 714 C C . LYS A 1 85 ? -17.808 8.056 24.350 1.00 45.72 85 LYS A C 1
ATOM 716 O O . LYS A 1 85 ? -18.527 8.998 24.660 1.00 45.72 85 LYS A O 1
ATOM 721 N N . THR A 1 86 ? -16.520 8.229 24.019 1.00 46.44 86 THR A N 1
ATOM 722 C CA . THR A 1 86 ? -15.834 9.543 24.115 1.00 46.44 86 THR A CA 1
ATOM 723 C C . THR A 1 86 ? -14.863 9.889 22.977 1.00 46.44 86 THR A C 1
ATOM 725 O O . THR A 1 86 ? -14.643 11.073 22.735 1.00 46.44 86 THR A O 1
ATOM 728 N N . LYS A 1 87 ? -14.279 8.920 22.249 1.00 51.69 87 LYS A N 1
ATOM 729 C CA . LYS A 1 87 ? -13.346 9.179 21.127 1.00 51.69 87 LYS A CA 1
ATOM 730 C C . LYS A 1 87 ? -13.539 8.200 19.961 1.00 51.69 87 LYS A C 1
ATOM 732 O O . LYS A 1 87 ? -13.876 7.039 20.170 1.00 51.69 87 LYS A O 1
ATOM 737 N N . CYS A 1 88 ? -13.272 8.666 18.733 1.00 50.75 88 CYS A N 1
ATOM 738 C CA . CYS A 1 88 ? -13.273 7.844 17.506 1.00 50.75 88 CYS A CA 1
ATOM 739 C C . CYS A 1 88 ? -12.047 6.924 17.370 1.00 50.75 88 CYS A C 1
ATOM 741 O O . CYS A 1 88 ? -12.011 6.087 16.471 1.00 50.75 88 CYS A O 1
ATOM 743 N N . PHE A 1 89 ? -11.041 7.088 18.231 1.00 52.38 89 PHE A N 1
ATOM 744 C CA . PHE A 1 89 ? -9.797 6.325 18.204 1.00 52.38 89 PHE A CA 1
ATOM 745 C C . PHE A 1 89 ? -9.521 5.700 19.571 1.00 52.38 89 PHE A C 1
ATOM 747 O O . PHE A 1 89 ? -10.086 6.129 20.576 1.00 52.38 89 PHE A O 1
ATOM 754 N N . PHE A 1 90 ? -8.641 4.701 19.569 1.00 52.31 90 PHE A N 1
ATOM 755 C CA . PHE A 1 90 ? -8.210 3.918 20.722 1.00 52.31 90 PHE A CA 1
ATOM 756 C C . PHE A 1 90 ? -7.923 4.802 21.948 1.00 52.31 90 PHE A C 1
ATOM 758 O O . PHE A 1 90 ? -7.045 5.665 21.887 1.00 52.31 90 PHE A O 1
ATOM 765 N N . ASP A 1 91 ? -8.661 4.602 23.045 1.00 50.38 91 ASP A N 1
ATOM 766 C CA . ASP A 1 91 ? -8.371 5.247 24.327 1.00 50.38 91 ASP A CA 1
ATOM 767 C C . ASP A 1 91 ? -7.514 4.263 25.144 1.00 50.38 91 ASP A C 1
ATOM 769 O O . ASP A 1 91 ? -8.043 3.256 25.631 1.00 50.38 91 ASP A O 1
ATOM 773 N N . PRO A 1 92 ? -6.189 4.480 25.261 1.00 49.62 92 PRO A N 1
ATOM 774 C CA . PRO A 1 92 ? -5.275 3.527 25.899 1.00 49.62 92 PRO A CA 1
ATOM 775 C C . PRO A 1 92 ? -5.613 3.261 27.373 1.00 49.62 92 PRO A C 1
ATOM 777 O O . PRO A 1 92 ? -5.155 2.276 27.936 1.00 49.62 92 PRO A O 1
ATOM 780 N N . ASN A 1 93 ? -6.451 4.106 27.977 1.00 44.59 93 ASN A N 1
ATOM 781 C CA . ASN A 1 93 ? -6.867 4.007 29.372 1.00 44.59 93 ASN A CA 1
ATOM 782 C C . ASN A 1 93 ? -8.113 3.127 29.589 1.00 44.59 93 ASN A C 1
ATOM 784 O O . ASN A 1 93 ? -8.424 2.805 30.732 1.00 44.59 93 ASN A O 1
ATOM 788 N N . LYS A 1 94 ? -8.857 2.771 28.529 1.00 47.38 94 LYS A N 1
ATOM 789 C CA . LYS A 1 94 ? -10.127 2.015 28.624 1.00 47.38 94 LYS A CA 1
ATOM 790 C C . LYS A 1 94 ? -10.164 0.730 27.802 1.00 47.38 94 LYS A C 1
ATOM 792 O O . LYS A 1 94 ? -11.058 -0.091 27.985 1.00 47.38 94 LYS A O 1
ATOM 797 N N . ALA A 1 95 ? -9.225 0.554 26.883 1.00 49.09 95 ALA A N 1
ATOM 798 C CA . ALA A 1 95 ? -9.136 -0.648 26.076 1.00 49.09 95 ALA A CA 1
ATOM 799 C C . ALA A 1 95 ? -8.285 -1.706 26.784 1.00 49.09 95 ALA A C 1
ATOM 801 O O . ALA A 1 95 ? -7.155 -1.448 27.191 1.00 49.09 95 ALA A O 1
ATOM 802 N N . THR A 1 96 ? -8.820 -2.915 26.914 1.00 52.91 96 THR A N 1
ATOM 803 C CA . THR A 1 96 ? -8.099 -4.032 27.522 1.00 52.91 96 THR A CA 1
ATOM 804 C C . THR A 1 96 ? -6.887 -4.390 26.667 1.00 52.91 96 THR A C 1
ATOM 806 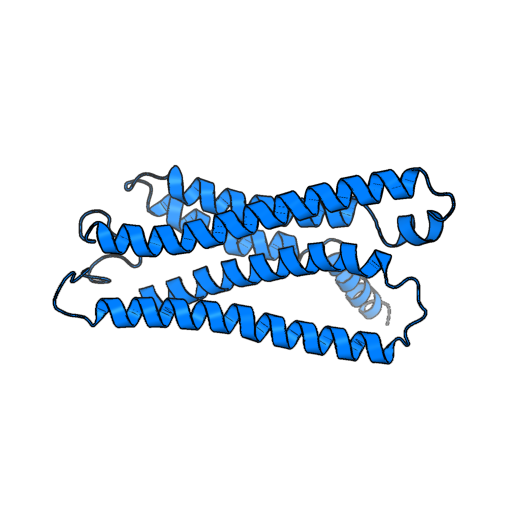O O . THR A 1 96 ? -6.981 -4.485 25.440 1.00 52.91 96 THR A O 1
ATOM 809 N N . THR A 1 97 ? -5.749 -4.620 27.321 1.00 53.97 97 THR A N 1
ATOM 810 C CA . THR A 1 97 ? -4.424 -4.807 26.710 1.00 53.97 97 THR A CA 1
ATOM 811 C C . THR A 1 97 ? -4.427 -5.810 25.548 1.00 53.97 97 THR A C 1
ATOM 813 O O . THR A 1 97 ? -3.771 -5.584 24.535 1.00 53.97 97 THR A O 1
ATOM 816 N N . ALA A 1 98 ? -5.220 -6.882 25.631 1.00 56.12 98 ALA A N 1
ATOM 817 C CA . ALA A 1 98 ? -5.271 -7.910 24.592 1.00 56.12 98 ALA A CA 1
ATOM 818 C C . ALA A 1 98 ? -5.966 -7.459 23.289 1.00 56.12 98 ALA A C 1
ATOM 820 O O . ALA A 1 98 ? -5.501 -7.822 22.209 1.00 56.12 98 ALA A O 1
ATOM 821 N N . THR A 1 99 ? -7.007 -6.620 23.347 1.00 57.41 99 THR A N 1
ATOM 822 C CA . THR A 1 99 ? -7.638 -6.055 22.136 1.00 57.41 99 THR A CA 1
ATOM 823 C C . THR A 1 99 ? -6.668 -5.129 21.411 1.00 57.41 99 THR A C 1
ATOM 825 O O . THR A 1 99 ? -6.565 -5.156 20.187 1.00 57.41 99 THR A O 1
ATOM 828 N N . VAL A 1 100 ? -5.891 -4.353 22.170 1.00 61.03 100 VAL A N 1
ATOM 829 C CA . VAL A 1 100 ? -4.851 -3.468 21.625 1.00 61.03 100 VAL A CA 1
ATOM 830 C C . VAL A 1 100 ? -3.792 -4.280 20.893 1.00 61.03 100 VAL A C 1
ATOM 832 O O . VAL A 1 100 ? -3.439 -3.964 19.760 1.00 61.03 100 VAL A O 1
ATOM 835 N N . ILE A 1 101 ? -3.318 -5.353 21.529 1.00 65.44 101 ILE A N 1
ATOM 836 C CA . ILE A 1 101 ? -2.268 -6.220 20.995 1.00 65.44 101 ILE A CA 1
ATOM 837 C C . ILE A 1 101 ? -2.734 -6.925 19.721 1.00 65.44 101 ILE A C 1
ATOM 839 O O . ILE A 1 101 ? -1.963 -7.003 18.771 1.00 65.44 101 ILE A O 1
ATOM 843 N N . TYR A 1 102 ? -3.983 -7.392 19.655 1.00 67.44 102 TYR A N 1
ATOM 844 C CA . TYR A 1 102 ? -4.485 -8.080 18.464 1.00 67.44 102 TYR A CA 1
ATOM 845 C C . TYR A 1 102 ? -4.607 -7.134 17.260 1.00 67.44 102 TYR A C 1
ATOM 847 O O . TYR A 1 102 ? -4.120 -7.438 16.173 1.00 67.44 102 TYR A O 1
ATOM 855 N N . PHE A 1 103 ? -5.197 -5.951 17.460 1.00 68.88 103 PHE A N 1
ATOM 856 C CA . PHE A 1 103 ? -5.378 -4.961 16.395 1.00 68.88 103 PHE A CA 1
ATOM 857 C C . PHE A 1 103 ? -4.031 -4.366 15.948 1.00 68.88 103 PHE A C 1
ATOM 859 O O . PHE A 1 103 ? -3.740 -4.329 14.752 1.00 68.88 103 PHE A O 1
ATOM 866 N N . ILE A 1 104 ? -3.159 -3.971 16.884 1.00 72.25 104 ILE A N 1
ATOM 867 C CA . ILE A 1 104 ? -1.808 -3.486 16.555 1.00 72.25 104 ILE A CA 1
ATOM 868 C C . ILE A 1 104 ? -0.964 -4.595 15.923 1.00 72.25 104 ILE A C 1
ATOM 870 O O . ILE A 1 104 ? -0.235 -4.327 14.971 1.00 72.25 104 ILE A O 1
ATOM 874 N N . GLY A 1 105 ? -1.078 -5.832 16.410 1.00 75.06 105 GLY A N 1
ATOM 875 C CA . GLY A 1 105 ? -0.376 -6.996 15.873 1.00 75.06 105 GLY A CA 1
ATOM 876 C C . GLY A 1 105 ? -0.759 -7.292 14.425 1.00 75.06 105 GLY A C 1
ATOM 877 O O . GLY A 1 105 ? 0.100 -7.498 13.576 1.00 75.06 105 GLY A O 1
ATOM 878 N N . LEU A 1 106 ? -2.049 -7.238 14.102 1.00 77.00 106 LEU A N 1
ATOM 879 C CA . LEU A 1 106 ? -2.525 -7.476 12.742 1.00 77.00 106 LEU A CA 1
ATOM 880 C C . LEU A 1 106 ? -2.044 -6.395 11.759 1.00 77.00 106 LEU A C 1
ATOM 882 O O . LEU A 1 106 ? -1.650 -6.692 10.625 1.00 77.00 106 LEU A O 1
ATOM 886 N N . ILE A 1 107 ? -2.020 -5.137 12.206 1.00 77.81 107 ILE A N 1
ATOM 887 C CA . ILE A 1 107 ? -1.475 -4.045 11.401 1.00 77.81 107 ILE A CA 1
ATOM 888 C C . ILE A 1 107 ? 0.043 -4.184 11.250 1.00 77.81 107 ILE A C 1
ATOM 890 O O . ILE A 1 107 ? 0.562 -4.033 10.144 1.00 77.81 107 ILE A O 1
ATOM 894 N N . SER A 1 108 ? 0.762 -4.500 12.329 1.00 78.38 108 SER A N 1
ATOM 895 C CA . SER A 1 108 ? 2.221 -4.611 12.301 1.00 78.38 108 SER A CA 1
ATOM 896 C C . SER A 1 108 ? 2.684 -5.727 11.367 1.00 78.38 108 SER A C 1
ATOM 898 O O . SER A 1 108 ? 3.602 -5.501 10.582 1.00 78.38 108 SER A O 1
ATOM 900 N N . VAL A 1 109 ? 2.001 -6.876 11.349 1.00 84.12 109 VAL A N 1
ATOM 901 C CA . VAL A 1 109 ? 2.266 -7.959 10.387 1.00 84.12 109 VAL A CA 1
ATOM 902 C C . VAL A 1 109 ? 2.112 -7.457 8.951 1.00 84.12 109 VAL A C 1
ATOM 904 O O . VAL A 1 109 ? 3.014 -7.638 8.133 1.00 84.12 109 VAL A O 1
ATOM 907 N N . THR A 1 110 ? 1.016 -6.758 8.649 1.00 80.38 110 THR A N 1
ATOM 908 C CA . THR A 1 110 ? 0.754 -6.235 7.297 1.00 80.38 110 THR A CA 1
ATOM 909 C C . THR A 1 110 ? 1.816 -5.215 6.867 1.00 80.38 110 THR A C 1
ATOM 911 O O . THR A 1 110 ? 2.315 -5.247 5.739 1.00 80.38 110 THR A O 1
ATOM 914 N N . VAL A 1 111 ? 2.223 -4.336 7.785 1.00 81.19 111 VAL A N 1
ATOM 915 C CA . VAL A 1 111 ? 3.295 -3.355 7.581 1.00 81.19 111 VAL A CA 1
ATOM 916 C C . VAL A 1 111 ? 4.643 -4.036 7.337 1.00 81.19 111 VAL A C 1
ATOM 918 O O . VAL A 1 111 ? 5.348 -3.667 6.398 1.00 81.19 111 VAL A O 1
ATOM 921 N N . ILE A 1 112 ? 5.000 -5.047 8.133 1.00 84.69 112 ILE A N 1
ATOM 922 C CA . ILE A 1 112 ? 6.249 -5.802 7.970 1.00 84.69 112 ILE A CA 1
ATOM 923 C C . ILE A 1 112 ? 6.279 -6.471 6.594 1.00 84.69 112 ILE A C 1
ATOM 925 O O . ILE A 1 112 ? 7.261 -6.319 5.867 1.00 84.69 112 ILE A O 1
ATOM 929 N N . CYS A 1 113 ? 5.188 -7.127 6.185 1.00 84.56 113 CYS A N 1
ATOM 930 C CA . CYS A 1 113 ? 5.074 -7.709 4.848 1.00 84.56 113 CYS A CA 1
ATOM 931 C C . CYS A 1 113 ? 5.300 -6.661 3.744 1.00 84.56 113 CYS A C 1
ATOM 933 O O . CYS A 1 113 ? 6.048 -6.916 2.798 1.00 84.56 113 CYS A O 1
ATOM 935 N N . ASN A 1 114 ? 4.723 -5.463 3.882 1.00 83.94 114 ASN A N 1
ATOM 936 C CA . ASN A 1 114 ? 4.924 -4.362 2.936 1.00 83.94 114 ASN A CA 1
ATOM 937 C C . ASN A 1 114 ? 6.384 -3.890 2.875 1.00 83.94 114 ASN A C 1
ATOM 939 O O . ASN A 1 114 ? 6.920 -3.684 1.785 1.00 83.94 114 ASN A O 1
ATOM 943 N N . ILE A 1 115 ? 7.056 -3.766 4.023 1.00 83.31 115 ILE A N 1
ATOM 944 C CA . ILE A 1 115 ? 8.475 -3.393 4.093 1.00 83.31 115 ILE A CA 1
ATOM 945 C C . ILE A 1 115 ? 9.345 -4.463 3.419 1.00 83.31 115 ILE A C 1
ATOM 947 O O . ILE A 1 115 ? 10.205 -4.131 2.600 1.00 83.31 115 ILE A O 1
ATOM 951 N N . CYS A 1 116 ? 9.107 -5.746 3.702 1.00 87.06 116 CYS A N 1
ATOM 952 C CA . CYS A 1 116 ? 9.836 -6.853 3.081 1.00 87.06 116 CYS A CA 1
ATOM 953 C C . CYS A 1 116 ? 9.677 -6.864 1.553 1.00 87.06 116 CYS A C 1
ATOM 955 O O . CYS A 1 116 ? 10.665 -7.043 0.831 1.00 87.06 116 CYS A O 1
ATOM 957 N N . LEU A 1 117 ? 8.459 -6.627 1.052 1.00 81.19 117 LEU A N 1
ATOM 958 C CA . LEU A 1 117 ? 8.193 -6.514 -0.382 1.00 81.19 117 LEU A CA 1
ATOM 959 C C . LEU A 1 117 ? 8.907 -5.306 -0.990 1.00 81.19 117 LEU A C 1
ATOM 961 O O . LEU A 1 117 ? 9.572 -5.458 -2.011 1.00 81.19 117 LEU A O 1
ATOM 965 N N . LEU A 1 118 ? 8.862 -4.134 -0.349 1.00 79.69 118 LEU A N 1
ATOM 966 C CA . LEU A 1 118 ? 9.582 -2.950 -0.824 1.00 79.69 118 LEU A CA 1
ATOM 967 C C . LEU A 1 118 ? 11.092 -3.175 -0.917 1.00 79.69 118 LEU A C 1
ATOM 969 O O . LEU A 1 118 ? 11.704 -2.812 -1.922 1.00 79.69 118 LEU A O 1
ATOM 973 N N . ILE A 1 119 ? 11.693 -3.790 0.103 1.00 84.00 119 ILE A N 1
ATOM 974 C CA . ILE A 1 119 ? 13.123 -4.114 0.107 1.00 84.00 119 ILE A CA 1
ATOM 975 C C . ILE A 1 119 ? 13.444 -5.086 -1.032 1.00 84.00 119 ILE A C 1
ATOM 977 O O . ILE A 1 119 ? 14.404 -4.874 -1.775 1.00 84.00 119 ILE A O 1
ATOM 981 N N . SER A 1 120 ? 12.628 -6.126 -1.205 1.00 83.25 120 SER A N 1
ATOM 982 C CA . SER A 1 120 ? 12.802 -7.118 -2.272 1.00 83.25 120 SER A CA 1
ATOM 983 C C . SER A 1 120 ? 12.695 -6.480 -3.658 1.00 83.25 120 SER A C 1
ATOM 985 O O . SER A 1 120 ? 13.526 -6.739 -4.529 1.00 83.25 120 SER A O 1
ATOM 987 N N . THR A 1 121 ? 11.727 -5.585 -3.852 1.00 79.00 121 THR A N 1
ATOM 988 C CA . THR A 1 121 ? 11.559 -4.796 -5.076 1.00 79.00 121 THR A CA 1
ATOM 989 C C . THR A 1 121 ? 12.756 -3.888 -5.329 1.00 79.00 121 THR A C 1
ATOM 991 O O . THR A 1 121 ? 13.289 -3.883 -6.436 1.00 79.00 121 THR A O 1
ATOM 994 N N . ALA A 1 122 ? 13.232 -3.160 -4.317 1.00 79.12 122 ALA A N 1
ATOM 995 C CA . ALA A 1 122 ? 14.382 -2.268 -4.448 1.00 79.12 122 ALA A CA 1
ATOM 996 C C . ALA A 1 122 ? 15.662 -3.024 -4.842 1.00 79.12 122 ALA A C 1
ATOM 998 O O . ALA A 1 122 ? 16.392 -2.574 -5.728 1.00 79.12 122 ALA A O 1
ATOM 999 N N . ARG A 1 123 ? 15.906 -4.196 -4.236 1.00 82.06 123 ARG A N 1
ATOM 1000 C CA . ARG A 1 123 ? 17.020 -5.083 -4.614 1.00 82.06 123 ARG A CA 1
ATOM 1001 C C . ARG A 1 123 ? 16.885 -5.542 -6.063 1.00 82.06 123 ARG A C 1
ATOM 1003 O O . ARG A 1 123 ? 17.793 -5.324 -6.855 1.00 82.06 123 ARG A O 1
ATOM 1010 N N . LYS A 1 124 ? 15.712 -6.053 -6.443 1.00 76.25 124 LYS A N 1
ATOM 1011 C CA . LYS A 1 124 ? 15.444 -6.534 -7.805 1.00 76.25 124 LYS A CA 1
ATOM 1012 C C . LYS A 1 124 ? 15.621 -5.437 -8.858 1.00 76.25 124 LYS A C 1
ATOM 1014 O O . LYS A 1 124 ? 16.192 -5.704 -9.912 1.00 76.25 124 LYS A O 1
ATOM 1019 N N . ILE A 1 125 ? 15.205 -4.199 -8.569 1.00 73.56 125 ILE A N 1
ATOM 1020 C CA . ILE A 1 125 ? 15.455 -3.034 -9.435 1.00 73.56 125 ILE A CA 1
ATOM 1021 C C . ILE A 1 125 ? 16.955 -2.791 -9.585 1.00 73.56 125 ILE A C 1
ATOM 1023 O O . ILE A 1 125 ? 17.431 -2.616 -10.707 1.00 73.56 125 ILE A O 1
ATOM 1027 N N . LYS A 1 126 ? 17.703 -2.771 -8.476 1.00 75.06 126 LYS A N 1
ATOM 1028 C CA . LYS A 1 126 ? 19.151 -2.532 -8.484 1.00 75.06 126 LYS A CA 1
ATOM 1029 C C . LYS A 1 126 ? 19.883 -3.595 -9.307 1.00 75.06 126 LYS A C 1
ATOM 1031 O O . LYS A 1 126 ? 20.689 -3.238 -10.163 1.00 75.06 126 LYS A O 1
ATOM 1036 N N . ASP A 1 127 ? 19.549 -4.864 -9.101 1.00 75.56 127 ASP A N 1
ATOM 1037 C CA . ASP A 1 127 ? 20.187 -5.996 -9.779 1.00 75.56 127 ASP A CA 1
ATOM 1038 C C . ASP A 1 127 ? 19.866 -6.004 -11.277 1.00 75.56 127 ASP A C 1
ATOM 1040 O O . ASP A 1 127 ? 20.760 -6.120 -12.116 1.00 75.56 127 ASP A O 1
ATOM 1044 N N . THR A 1 128 ? 18.597 -5.779 -11.627 1.00 69.31 128 THR A N 1
ATOM 1045 C CA . THR A 1 128 ? 18.150 -5.678 -13.025 1.00 69.31 128 THR A CA 1
ATOM 1046 C C . THR A 1 128 ? 18.826 -4.494 -13.725 1.00 69.31 128 THR A C 1
ATOM 1048 O O . THR A 1 128 ? 19.314 -4.623 -14.845 1.00 69.31 128 THR A O 1
ATOM 1051 N N . THR A 1 129 ? 18.956 -3.355 -13.037 1.00 67.56 129 THR A N 1
ATOM 1052 C CA . THR A 1 129 ? 19.656 -2.167 -13.551 1.00 67.56 129 THR A CA 1
ATOM 1053 C C . THR A 1 129 ? 21.143 -2.427 -13.790 1.00 67.56 129 THR A C 1
ATOM 1055 O O . THR A 1 129 ? 21.685 -1.981 -14.802 1.00 67.56 129 THR A O 1
ATOM 1058 N N . ALA A 1 130 ? 21.812 -3.135 -12.876 1.00 71.31 130 ALA A N 1
ATOM 1059 C CA . ALA A 1 130 ? 23.223 -3.481 -13.015 1.00 71.31 130 ALA A CA 1
ATOM 1060 C C . ALA A 1 130 ? 23.457 -4.422 -14.207 1.00 71.31 130 ALA A C 1
ATOM 1062 O O . ALA A 1 130 ? 24.347 -4.163 -15.015 1.00 71.31 130 ALA A O 1
ATOM 1063 N N . TYR A 1 131 ? 22.611 -5.445 -14.361 1.00 68.44 131 TYR A N 1
ATOM 1064 C CA . TYR A 1 131 ? 22.660 -6.385 -15.484 1.00 68.44 131 TYR A CA 1
ATOM 1065 C C . TYR A 1 131 ? 22.428 -5.702 -16.842 1.00 68.44 131 TYR A C 1
ATOM 1067 O O . TYR A 1 131 ? 23.122 -5.974 -17.816 1.00 68.44 131 TYR A O 1
ATOM 1075 N N . LEU A 1 132 ? 21.488 -4.760 -16.922 1.00 64.00 132 LEU A N 1
ATOM 1076 C CA . LEU A 1 132 ? 21.185 -4.080 -18.187 1.00 64.00 132 LEU A CA 1
ATOM 1077 C C . LEU A 1 132 ? 22.205 -3.013 -18.567 1.00 64.00 132 LEU A C 1
ATOM 1079 O O . LEU A 1 132 ? 22.351 -2.705 -19.747 1.00 64.00 132 LEU A O 1
ATOM 1083 N N . ARG A 1 133 ? 22.949 -2.479 -17.592 1.00 63.53 133 ARG A N 1
ATOM 1084 C CA . ARG A 1 133 ? 24.075 -1.577 -17.852 1.00 63.53 133 ARG A CA 1
ATOM 1085 C C . ARG A 1 133 ? 25.244 -2.291 -18.540 1.00 63.53 133 ARG A C 1
ATOM 1087 O O . ARG A 1 133 ? 25.986 -1.626 -19.255 1.00 63.53 133 ARG A O 1
ATOM 1094 N N . SER A 1 134 ? 25.403 -3.600 -18.339 1.00 65.50 134 SER A N 1
ATOM 1095 C CA . SER A 1 134 ? 26.459 -4.398 -18.975 1.00 65.50 134 SER A CA 1
ATOM 1096 C C . SER A 1 134 ? 26.044 -5.047 -20.304 1.00 65.50 134 SER A C 1
ATOM 1098 O O . SER A 1 134 ? 26.916 -5.479 -21.052 1.00 65.50 134 SER A O 1
ATOM 1100 N N . SER A 1 135 ? 24.750 -5.094 -20.645 1.00 58.75 135 SER A N 1
ATOM 1101 C CA . SER A 1 135 ? 24.260 -5.696 -21.897 1.00 58.75 135 SER A CA 1
ATOM 1102 C C . SER A 1 135 ? 24.054 -4.673 -23.032 1.00 58.75 135 SER A C 1
ATOM 1104 O O . SER A 1 135 ? 23.382 -3.659 -22.846 1.00 58.75 135 SER A O 1
ATOM 1106 N N . VAL A 1 136 ? 24.537 -4.984 -24.244 1.00 53.69 136 VAL A N 1
ATOM 1107 C CA . VAL A 1 136 ? 24.418 -4.161 -25.477 1.00 53.69 136 VAL A CA 1
ATOM 1108 C C . VAL A 1 136 ? 22.958 -3.971 -25.945 1.00 53.69 136 VAL A C 1
ATOM 1110 O O . VAL A 1 136 ? 22.640 -3.017 -26.648 1.00 53.69 136 VAL A O 1
ATOM 1113 N N . CYS A 1 137 ? 22.024 -4.803 -25.472 1.00 53.56 137 CYS A N 1
ATOM 1114 C CA . CYS A 1 137 ? 20.591 -4.739 -25.802 1.00 53.56 137 CYS A CA 1
ATOM 1115 C C . CYS A 1 137 ? 19.818 -3.609 -25.069 1.00 53.56 137 CYS A C 1
ATOM 1117 O O . CYS A 1 137 ? 18.587 -3.558 -25.092 1.00 53.56 137 CYS A O 1
ATOM 1119 N N . GLY A 1 138 ? 20.531 -2.704 -24.386 1.00 51.41 138 GLY A N 1
ATOM 1120 C CA . GLY A 1 138 ? 19.990 -1.737 -23.429 1.00 51.41 138 GLY A CA 1
ATOM 1121 C C . GLY A 1 138 ? 19.194 -0.557 -24.001 1.00 51.41 138 GLY A C 1
ATOM 1122 O O . GLY A 1 138 ? 18.551 0.143 -23.222 1.00 51.41 138 GLY A O 1
ATOM 1123 N N . CYS A 1 139 ? 19.181 -0.309 -25.317 1.00 52.22 139 CYS A N 1
ATOM 1124 C CA . CYS A 1 139 ? 18.510 0.875 -25.884 1.00 52.22 139 CYS A CA 1
ATOM 1125 C C . CYS A 1 139 ? 16.978 0.851 -25.737 1.00 52.22 139 CYS A C 1
ATOM 1127 O O . CYS A 1 139 ? 16.400 1.841 -25.292 1.00 52.22 139 CYS A O 1
ATOM 1129 N N . HIS A 1 140 ? 16.320 -0.279 -26.017 1.00 50.75 140 HIS A N 1
ATOM 1130 C CA . HIS A 1 140 ? 14.859 -0.402 -25.868 1.00 50.75 140 HIS A CA 1
ATOM 1131 C C . HIS A 1 140 ? 14.427 -0.440 -24.390 1.00 50.75 140 HIS A C 1
ATOM 1133 O O . HIS A 1 140 ? 13.375 0.077 -24.015 1.00 50.75 140 HIS A O 1
ATOM 1139 N N . TYR A 1 141 ? 15.279 -1.009 -23.533 1.00 52.66 141 TYR A N 1
ATOM 1140 C CA . TYR A 1 141 ? 15.057 -1.091 -22.092 1.00 52.66 141 TYR A CA 1
ATOM 1141 C C . TYR A 1 141 ? 15.221 0.270 -21.398 1.00 52.66 141 TYR A C 1
ATOM 1143 O O . TYR A 1 141 ? 14.360 0.664 -20.620 1.00 52.66 141 TYR A O 1
ATOM 1151 N N . LYS A 1 142 ? 16.276 1.031 -21.713 1.00 50.94 142 LYS A N 1
ATOM 1152 C CA . LYS A 1 142 ? 16.590 2.335 -21.095 1.00 50.94 142 LYS A CA 1
ATOM 1153 C C . LYS A 1 142 ? 15.517 3.400 -21.347 1.00 50.94 142 LYS A C 1
ATOM 1155 O O . LYS A 1 142 ? 15.374 4.317 -20.544 1.00 50.94 142 LYS A O 1
ATOM 1160 N N . GLN A 1 143 ? 14.768 3.279 -22.444 1.00 50.09 143 GLN A N 1
ATOM 1161 C CA . GLN A 1 143 ? 13.712 4.223 -22.810 1.00 50.09 143 GLN A CA 1
ATOM 1162 C C . GLN A 1 143 ? 12.376 3.948 -22.099 1.00 50.09 143 GLN A C 1
ATOM 1164 O O . GLN A 1 143 ? 11.666 4.891 -21.754 1.00 50.09 143 GLN A O 1
ATOM 1169 N N . TRP A 1 144 ? 12.033 2.680 -21.844 1.00 51.66 144 TRP A N 1
ATOM 1170 C CA . TRP A 1 144 ? 10.825 2.306 -21.090 1.00 51.66 144 TRP A CA 1
ATOM 1171 C C . TRP A 1 144 ? 11.070 2.298 -19.574 1.00 51.66 144 TRP A C 1
ATOM 1173 O O . TRP A 1 144 ? 10.239 2.730 -18.772 1.00 51.66 144 TRP A O 1
ATOM 1183 N N . PHE A 1 145 ? 12.260 1.854 -19.184 1.00 54.47 145 PHE A N 1
ATOM 1184 C CA . PHE A 1 145 ? 12.758 1.817 -17.823 1.00 54.47 145 PHE A CA 1
ATOM 1185 C C . PHE A 1 145 ? 13.505 3.114 -17.526 1.00 54.47 145 PHE A C 1
ATOM 1187 O O . PHE A 1 145 ? 14.723 3.146 -17.348 1.00 54.47 145 PHE A O 1
ATOM 1194 N N . ASP A 1 146 ? 12.770 4.222 -17.477 1.00 61.44 146 ASP A N 1
ATOM 1195 C CA . ASP A 1 146 ? 13.302 5.430 -16.862 1.00 61.44 146 ASP A CA 1
ATOM 1196 C C . ASP A 1 146 ? 13.535 5.093 -15.378 1.00 61.44 146 ASP A C 1
ATOM 1198 O O . ASP A 1 146 ? 12.613 5.154 -14.561 1.00 61.44 146 ASP A O 1
ATOM 1202 N N . ASN A 1 147 ? 14.754 4.639 -15.041 1.00 59.09 147 ASN A N 1
ATOM 1203 C CA . ASN A 1 147 ? 15.174 4.219 -13.695 1.00 59.09 147 ASN A CA 1
ATOM 1204 C C . ASN A 1 147 ? 14.710 5.221 -12.638 1.00 59.09 147 ASN A C 1
ATOM 1206 O O . ASN A 1 147 ? 14.347 4.855 -11.521 1.00 59.09 147 ASN A O 1
ATOM 1210 N N . LYS A 1 148 ? 14.680 6.500 -13.019 1.00 64.44 148 LYS A N 1
ATOM 1211 C CA . LYS A 1 148 ? 14.265 7.604 -12.172 1.00 64.44 148 LYS A CA 1
ATOM 1212 C C . LYS A 1 148 ? 12.784 7.529 -11.806 1.00 64.44 148 LYS A C 1
ATOM 1214 O O . LYS A 1 148 ? 12.441 7.858 -10.678 1.00 64.44 148 LYS A O 1
ATOM 1219 N N . GLN A 1 149 ? 11.903 7.083 -12.702 1.00 70.38 149 GLN A N 1
ATOM 1220 C CA . GLN A 1 149 ? 10.460 6.996 -12.452 1.00 70.38 149 GLN A CA 1
ATOM 1221 C C . GLN A 1 149 ? 10.099 5.843 -11.519 1.00 70.38 149 GLN A C 1
ATOM 1223 O O . GLN A 1 149 ? 9.376 6.066 -10.550 1.00 70.38 149 GLN A O 1
ATOM 1228 N N . TRP A 1 150 ? 10.631 4.645 -11.768 1.00 69.88 150 TRP A N 1
ATOM 1229 C CA . TRP A 1 150 ? 10.375 3.467 -10.933 1.00 69.88 150 TRP A CA 1
ATOM 1230 C C . TRP A 1 150 ? 10.997 3.606 -9.544 1.00 69.88 150 TRP A C 1
ATOM 1232 O O . TRP A 1 150 ? 10.340 3.342 -8.539 1.00 69.88 150 TRP A O 1
ATOM 1242 N N . PHE A 1 151 ? 12.223 4.131 -9.467 1.00 68.62 151 PHE A N 1
ATOM 1243 C CA . PHE A 1 151 ? 12.848 4.466 -8.190 1.00 68.62 151 PHE A CA 1
ATOM 1244 C C . PHE A 1 151 ? 12.055 5.540 -7.433 1.00 68.62 151 PHE A C 1
ATOM 1246 O O . PHE A 1 151 ? 11.834 5.419 -6.229 1.00 68.62 151 PHE A O 1
ATOM 1253 N N . ASN A 1 152 ? 11.567 6.571 -8.133 1.00 74.44 152 ASN A N 1
ATOM 1254 C CA . ASN A 1 152 ? 10.726 7.597 -7.522 1.00 74.44 152 ASN A CA 1
ATOM 1255 C C . ASN A 1 152 ? 9.385 7.025 -7.036 1.00 74.44 152 ASN A C 1
ATOM 1257 O O . ASN A 1 152 ? 8.907 7.445 -5.988 1.00 74.44 152 ASN A O 1
ATOM 1261 N N . LEU A 1 153 ? 8.798 6.054 -7.741 1.00 76.81 153 LEU A N 1
ATOM 1262 C CA . LEU A 1 153 ? 7.586 5.359 -7.305 1.00 76.81 153 LEU A CA 1
ATOM 1263 C C . LEU A 1 153 ? 7.829 4.548 -6.022 1.00 76.81 153 LEU A C 1
ATOM 1265 O O . LEU A 1 153 ? 7.110 4.746 -5.047 1.00 76.81 153 LEU A O 1
ATOM 1269 N N . CYS A 1 154 ? 8.881 3.724 -5.973 1.00 74.06 154 CYS A N 1
ATOM 1270 C CA . CYS A 1 154 ? 9.256 2.984 -4.760 1.00 74.06 154 CYS A CA 1
ATOM 1271 C C . CYS A 1 154 ? 9.548 3.920 -3.581 1.00 74.06 154 CYS A C 1
ATOM 1273 O O . CYS A 1 154 ? 9.110 3.665 -2.462 1.00 74.06 154 CYS A O 1
ATOM 1275 N N . ARG A 1 155 ? 10.234 5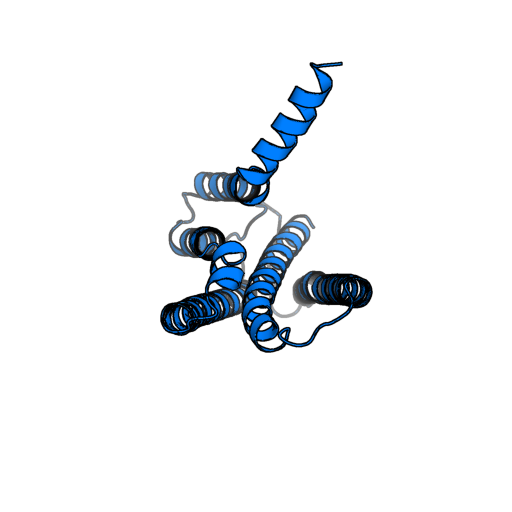.043 -3.831 1.00 77.56 155 ARG A N 1
ATOM 1276 C CA . ARG A 1 155 ? 10.489 6.074 -2.817 1.00 77.56 155 ARG A CA 1
ATOM 1277 C C . ARG A 1 155 ? 9.193 6.675 -2.273 1.00 77.56 155 ARG A C 1
ATOM 1279 O O . ARG A 1 155 ? 9.067 6.830 -1.064 1.00 77.56 155 ARG A O 1
ATOM 1286 N N . LYS A 1 156 ? 8.231 6.999 -3.143 1.00 81.69 156 LYS A N 1
ATOM 1287 C CA . LYS A 1 156 ? 6.914 7.520 -2.740 1.00 81.69 156 LYS A CA 1
ATOM 1288 C C . LYS A 1 156 ? 6.172 6.518 -1.851 1.00 81.69 156 LYS A C 1
ATOM 1290 O O . LYS A 1 156 ? 5.681 6.908 -0.801 1.00 81.69 156 LYS A O 1
ATOM 1295 N N . LEU A 1 157 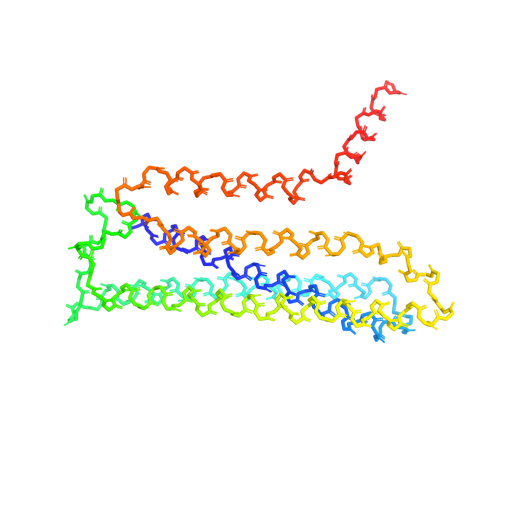? 6.157 5.238 -2.229 1.00 79.69 157 LEU A N 1
ATOM 1296 C CA . LEU A 1 157 ? 5.529 4.166 -1.445 1.00 79.69 157 LEU A CA 1
ATOM 1297 C C . LEU A 1 157 ? 6.200 3.976 -0.075 1.00 79.69 157 LEU A C 1
ATOM 1299 O O . LEU A 1 157 ? 5.512 3.834 0.932 1.00 79.69 157 LEU A O 1
ATOM 1303 N N . PHE A 1 158 ? 7.534 4.033 -0.017 1.00 79.62 158 PHE A N 1
ATOM 1304 C CA . PHE A 1 158 ? 8.280 3.934 1.240 1.00 79.62 158 PHE A CA 1
ATOM 1305 C C . PHE A 1 158 ? 7.981 5.096 2.192 1.00 79.62 158 PHE A C 1
ATOM 1307 O O . PHE A 1 158 ? 7.815 4.872 3.385 1.00 79.62 158 PHE A O 1
ATOM 1314 N N . ILE A 1 159 ? 7.871 6.325 1.674 1.00 79.31 159 ILE A N 1
ATOM 1315 C CA . ILE A 1 159 ? 7.514 7.499 2.484 1.00 79.31 159 ILE A CA 1
ATOM 1316 C C . ILE A 1 159 ? 6.125 7.321 3.107 1.00 79.31 159 ILE A C 1
ATOM 1318 O O . ILE A 1 159 ? 5.969 7.594 4.292 1.00 79.31 159 ILE A O 1
ATOM 1322 N N . LEU A 1 160 ? 5.146 6.809 2.352 1.00 78.00 160 LEU A N 1
ATOM 1323 C CA . LEU A 1 160 ? 3.796 6.558 2.871 1.00 78.00 160 LEU A CA 1
ATOM 1324 C C . LEU A 1 160 ? 3.799 5.540 4.019 1.00 78.00 160 LEU A C 1
ATOM 1326 O O . LEU A 1 160 ? 3.249 5.808 5.081 1.00 78.00 160 LEU A O 1
ATOM 1330 N N . ILE A 1 161 ? 4.496 4.413 3.846 1.00 77.38 161 ILE A N 1
ATOM 1331 C CA . ILE A 1 161 ? 4.614 3.385 4.897 1.00 77.38 161 ILE A CA 1
ATOM 1332 C C . ILE A 1 161 ? 5.369 3.929 6.109 1.00 77.38 161 ILE A C 1
ATOM 1334 O O . ILE A 1 161 ? 4.965 3.714 7.250 1.00 77.38 161 ILE A O 1
ATOM 1338 N N . GLY A 1 162 ? 6.469 4.640 5.860 1.00 73.69 162 GLY A N 1
ATOM 1339 C CA . GLY A 1 162 ? 7.321 5.204 6.896 1.00 73.69 162 GLY A CA 1
ATOM 1340 C C . GLY A 1 162 ? 6.569 6.199 7.770 1.00 73.69 162 GLY A C 1
ATOM 1341 O O . GLY A 1 162 ? 6.604 6.062 8.990 1.00 73.69 162 GLY A O 1
ATOM 1342 N N . ILE A 1 163 ? 5.854 7.156 7.165 1.00 74.94 163 ILE A N 1
ATOM 1343 C CA . ILE A 1 163 ? 5.059 8.152 7.898 1.00 74.94 163 ILE A CA 1
ATOM 1344 C C . ILE A 1 163 ? 4.092 7.448 8.850 1.00 74.94 163 ILE A C 1
ATOM 1346 O O . ILE A 1 163 ? 4.071 7.774 10.033 1.00 74.94 163 ILE A O 1
ATOM 1350 N N . TRP A 1 164 ? 3.374 6.429 8.383 1.00 74.88 164 TRP A N 1
ATOM 1351 C CA . TRP A 1 164 ? 2.405 5.723 9.212 1.00 74.88 164 TRP A CA 1
ATOM 1352 C C . TRP A 1 164 ? 3.050 4.988 10.404 1.00 74.88 164 TRP A C 1
ATOM 1354 O O . TRP A 1 164 ? 2.590 5.110 11.542 1.00 74.88 164 TRP A O 1
ATOM 1364 N N . CYS A 1 165 ? 4.176 4.299 10.181 1.00 70.81 165 CYS A N 1
ATOM 1365 C CA . CYS A 1 165 ? 4.950 3.651 11.248 1.00 70.81 165 CYS A CA 1
ATOM 1366 C C . CYS A 1 165 ? 5.470 4.651 12.290 1.00 70.81 165 CYS A C 1
ATOM 1368 O O . CYS A 1 165 ? 5.328 4.431 13.495 1.00 70.81 165 CYS A O 1
ATOM 1370 N N . PHE A 1 166 ? 6.061 5.759 11.832 1.00 70.19 166 PHE A N 1
ATOM 1371 C CA . PHE A 1 166 ? 6.603 6.801 12.705 1.00 70.19 166 PHE A CA 1
ATOM 1372 C C . PHE A 1 166 ? 5.500 7.475 13.533 1.00 70.19 166 PHE A C 1
ATOM 1374 O O . PHE A 1 166 ? 5.682 7.696 14.732 1.00 70.19 166 PHE A O 1
ATOM 1381 N N . MET A 1 167 ? 4.336 7.734 12.928 1.00 67.31 167 MET A N 1
ATOM 1382 C CA . MET A 1 167 ? 3.164 8.293 13.614 1.00 67.31 167 MET A CA 1
ATOM 1383 C C . MET A 1 167 ? 2.614 7.347 14.686 1.00 67.31 167 MET A C 1
ATOM 1385 O O . MET A 1 167 ? 2.167 7.799 15.741 1.00 67.31 167 MET A O 1
ATOM 1389 N N . GLY A 1 168 ? 2.674 6.034 14.443 1.00 65.12 168 GLY A N 1
ATOM 1390 C CA . GLY A 1 168 ? 2.247 5.012 15.395 1.00 65.12 168 GLY A CA 1
ATOM 1391 C C . GLY A 1 168 ? 3.059 5.016 16.692 1.00 65.12 168 GLY A C 1
ATOM 1392 O O . GLY A 1 168 ? 2.464 4.983 17.769 1.00 65.12 168 GLY A O 1
ATOM 1393 N N . ILE A 1 169 ? 4.389 5.108 16.576 1.00 65.62 169 ILE A N 1
ATOM 1394 C CA . ILE A 1 169 ? 5.346 4.873 17.671 1.00 65.62 169 ILE A CA 1
ATOM 1395 C C . ILE A 1 169 ? 5.659 6.144 18.475 1.00 65.62 169 ILE A C 1
ATOM 1397 O O . ILE A 1 169 ? 5.789 6.077 19.693 1.00 65.62 169 ILE A O 1
ATOM 1401 N N . ILE A 1 170 ? 5.797 7.299 17.813 1.00 66.00 170 ILE A N 1
ATOM 1402 C CA . ILE A 1 170 ? 6.411 8.489 18.429 1.00 66.00 170 ILE A CA 1
ATOM 1403 C C . ILE A 1 170 ? 5.396 9.385 19.151 1.00 66.00 170 ILE A C 1
ATOM 1405 O O . ILE A 1 170 ? 5.777 10.098 20.074 1.00 66.00 170 ILE A O 1
ATOM 1409 N N . TRP A 1 171 ? 4.112 9.377 18.770 1.00 64.00 171 TRP A N 1
ATOM 1410 C CA . TRP A 1 171 ? 3.154 10.369 19.278 1.00 64.00 171 TRP A CA 1
ATOM 1411 C C . TRP A 1 171 ? 2.513 9.970 20.617 1.00 64.00 171 TRP A C 1
ATOM 1413 O O . TRP A 1 171 ? 1.668 9.065 20.613 1.00 64.00 171 TRP A O 1
ATOM 1423 N N . PRO A 1 172 ? 2.810 10.678 21.725 1.00 66.31 172 PRO A N 1
ATOM 1424 C CA . PRO A 1 172 ? 2.178 10.451 23.022 1.00 66.31 172 PRO A CA 1
ATOM 1425 C C . PRO A 1 172 ? 0.714 10.915 23.045 1.00 66.31 172 PRO A C 1
ATOM 1427 O O . PRO A 1 172 ? 0.272 11.716 22.219 1.00 66.31 172 PRO A O 1
ATOM 1430 N N . ALA A 1 173 ? -0.044 10.432 24.035 1.00 63.34 173 ALA A N 1
ATOM 1431 C CA . ALA A 1 173 ? -1.495 10.629 24.144 1.00 63.34 173 ALA A CA 1
ATOM 1432 C C . ALA A 1 173 ? -1.949 12.106 24.172 1.00 63.34 173 ALA A C 1
ATOM 1434 O O . ALA A 1 173 ? -3.055 12.412 23.724 1.00 63.34 173 ALA A O 1
ATOM 1435 N N . TYR A 1 174 ? -1.103 13.031 24.642 1.00 66.19 174 TYR A N 1
ATOM 1436 C CA . TYR A 1 174 ? -1.406 14.468 24.682 1.00 66.19 174 TYR A CA 1
ATOM 1437 C C . TYR A 1 174 ? -1.352 15.145 23.303 1.00 66.19 174 TYR A C 1
ATOM 1439 O O . TYR A 1 174 ? -1.959 16.191 23.097 1.00 66.19 174 TYR A O 1
ATOM 1447 N N . ALA A 1 175 ? -0.683 14.536 22.322 1.00 68.25 175 ALA A N 1
ATOM 1448 C CA . ALA A 1 175 ? -0.549 15.067 20.969 1.00 68.25 175 ALA A CA 1
ATOM 1449 C C . ALA A 1 175 ? -1.667 14.567 20.028 1.00 68.25 175 ALA A C 1
ATOM 1451 O O . ALA A 1 175 ? -1.476 14.438 18.817 1.00 68.25 175 ALA A O 1
ATOM 1452 N N . TRP A 1 176 ? -2.853 14.288 20.581 1.00 68.81 176 TRP A N 1
ATOM 1453 C CA . TRP A 1 176 ? -4.008 13.761 19.848 1.00 68.81 176 TRP A CA 1
ATOM 1454 C C . TRP A 1 176 ? -4.418 14.662 18.676 1.00 68.81 176 TRP A C 1
ATOM 1456 O O . TRP A 1 176 ? -4.687 14.165 17.585 1.00 68.81 176 TRP A O 1
ATOM 1466 N N . TYR A 1 177 ? -4.402 15.986 18.861 1.00 73.12 177 TYR A N 1
ATOM 1467 C CA . TYR A 1 177 ? -4.751 16.934 17.798 1.00 73.12 177 TYR A CA 1
ATOM 1468 C C . TYR A 1 177 ? -3.767 16.862 16.619 1.00 73.12 177 TYR A C 1
ATOM 1470 O O . TYR A 1 177 ? -4.184 16.769 15.467 1.00 73.12 177 TYR A O 1
ATOM 1478 N N . LEU A 1 178 ? -2.462 16.796 16.911 1.00 74.69 178 LEU A N 1
ATOM 1479 C CA . LEU A 1 178 ? -1.414 16.638 15.897 1.00 74.69 178 LEU A CA 1
ATOM 1480 C C . LEU A 1 178 ? -1.537 15.300 15.160 1.00 74.69 178 LEU A C 1
ATOM 1482 O O . LEU A 1 178 ? -1.419 15.268 13.941 1.00 74.69 178 LEU A O 1
ATOM 1486 N N . ARG A 1 179 ? -1.842 14.208 15.873 1.00 72.44 179 ARG A N 1
ATOM 1487 C CA . ARG A 1 179 ? -2.056 12.888 15.261 1.00 72.44 179 ARG A CA 1
ATOM 1488 C C . ARG A 1 179 ? -3.234 12.896 14.279 1.00 72.44 179 ARG A C 1
ATOM 1490 O O . ARG A 1 179 ? -3.113 12.351 13.185 1.00 72.44 179 ARG A O 1
ATOM 1497 N N . ASN A 1 180 ? -4.353 13.527 14.643 1.00 73.31 180 ASN A N 1
ATOM 1498 C CA . ASN A 1 180 ? -5.504 13.652 13.743 1.00 73.31 180 ASN A CA 1
ATOM 1499 C C . ASN A 1 180 ? -5.184 14.532 12.530 1.00 73.31 180 ASN A C 1
ATOM 1501 O O . ASN A 1 180 ? -5.534 14.167 11.410 1.00 73.31 180 ASN A O 1
ATOM 1505 N N . LEU A 1 181 ? -4.481 15.648 12.739 1.00 80.50 181 LEU A N 1
ATOM 1506 C CA . LEU A 1 181 ? -4.072 16.537 11.656 1.00 80.50 181 LEU A CA 1
ATOM 1507 C C . LEU A 1 181 ? -3.173 15.814 10.644 1.00 80.50 181 LEU A C 1
ATOM 1509 O O . LEU A 1 181 ? -3.436 15.880 9.446 1.00 80.50 181 LEU A O 1
ATOM 1513 N N . THR A 1 182 ? -2.158 15.077 11.104 1.00 77.50 182 THR A N 1
ATOM 1514 C CA . THR A 1 182 ? -1.271 14.332 10.200 1.00 77.50 182 THR A CA 1
ATOM 1515 C C . THR A 1 182 ? -2.015 13.243 9.433 1.00 77.50 182 THR A C 1
ATOM 1517 O O . THR A 1 182 ? -1.787 13.091 8.238 1.00 77.50 182 THR A O 1
ATOM 1520 N N . ASN A 1 183 ? -2.947 12.535 10.076 1.00 76.62 183 ASN A N 1
ATOM 1521 C CA . ASN A 1 183 ? -3.757 11.513 9.411 1.00 76.62 183 ASN A CA 1
ATOM 1522 C C . ASN A 1 183 ? -4.603 12.101 8.260 1.00 76.62 183 ASN A C 1
ATOM 1524 O O . ASN A 1 183 ? -4.709 11.510 7.190 1.00 76.62 183 ASN A O 1
ATOM 1528 N N . VAL A 1 184 ? -5.162 13.306 8.435 1.00 82.12 184 VAL A N 1
ATOM 1529 C CA . VAL A 1 184 ? -5.878 14.014 7.354 1.00 82.12 184 VAL A CA 1
ATOM 1530 C C . VAL A 1 184 ? -4.915 14.464 6.250 1.00 82.12 184 VAL A C 1
ATOM 1532 O O . VAL A 1 184 ? -5.208 14.318 5.061 1.00 82.12 184 VAL A O 1
ATOM 1535 N N . LEU A 1 185 ? -3.747 14.990 6.631 1.00 83.06 185 LEU A N 1
ATOM 1536 C CA . LEU A 1 185 ? -2.716 15.416 5.683 1.00 83.06 185 LEU A CA 1
ATOM 1537 C C . LEU A 1 185 ? -2.153 14.247 4.870 1.00 83.06 185 LEU A C 1
ATOM 1539 O O . LEU A 1 185 ? -1.794 14.441 3.713 1.00 83.06 185 LEU A O 1
ATOM 1543 N N . GLU A 1 186 ? -2.109 13.039 5.425 1.00 80.25 186 GLU A N 1
ATOM 1544 C CA . GLU A 1 186 ? -1.628 11.845 4.730 1.00 80.25 186 GLU A CA 1
ATOM 1545 C C . GLU A 1 186 ? -2.440 11.569 3.457 1.00 80.25 186 GLU A C 1
ATOM 1547 O O . GLU A 1 186 ? -1.863 11.387 2.382 1.00 80.25 186 GLU A O 1
ATOM 1552 N N . GLY A 1 187 ? -3.772 11.655 3.535 1.00 80.06 187 GLY A N 1
ATOM 1553 C CA . GLY A 1 187 ? -4.644 11.522 2.366 1.00 80.06 187 GLY A CA 1
ATOM 1554 C C . GLY A 1 187 ? -4.355 12.573 1.286 1.00 80.06 187 GLY A C 1
ATOM 1555 O O . GLY A 1 187 ? -4.278 12.251 0.096 1.00 80.06 187 GLY A O 1
ATOM 1556 N N . LEU A 1 188 ? -4.110 13.824 1.693 1.00 84.06 188 LEU A N 1
ATOM 1557 C CA . LEU A 1 188 ? -3.730 14.908 0.779 1.00 84.06 188 LEU A CA 1
ATOM 1558 C C . LEU A 1 188 ? -2.354 14.665 0.139 1.00 84.06 188 LEU A C 1
ATOM 1560 O O . LEU A 1 188 ? -2.188 14.866 -1.066 1.00 84.06 188 LEU A O 1
ATOM 1564 N N . ILE A 1 189 ? -1.378 14.186 0.915 1.00 81.75 189 ILE A N 1
ATOM 1565 C CA . ILE A 1 189 ? -0.032 13.855 0.431 1.00 81.75 189 ILE A CA 1
ATOM 1566 C C . ILE A 1 189 ? -0.102 12.732 -0.607 1.00 81.75 189 ILE A C 1
ATOM 1568 O O . ILE A 1 189 ? 0.531 12.847 -1.662 1.00 81.75 189 ILE A O 1
ATOM 1572 N N . ILE A 1 190 ? -0.889 11.678 -0.360 1.00 82.50 190 ILE A N 1
ATOM 1573 C CA . ILE A 1 190 ? -1.102 10.578 -1.314 1.00 82.50 190 ILE A CA 1
ATOM 1574 C C . ILE A 1 190 ? -1.682 11.123 -2.619 1.00 82.50 190 ILE A C 1
ATOM 1576 O O . ILE A 1 190 ? -1.143 10.848 -3.696 1.00 82.50 190 ILE A O 1
ATOM 1580 N N . PHE A 1 191 ? -2.734 11.941 -2.530 1.00 83.56 191 PHE A N 1
ATOM 1581 C CA . PHE A 1 191 ? -3.392 12.522 -3.696 1.00 83.56 191 PHE A CA 1
ATOM 1582 C C . PHE A 1 191 ? -2.425 13.359 -4.542 1.00 83.56 191 PHE A C 1
ATOM 1584 O O . PHE A 1 191 ? -2.284 13.130 -5.746 1.00 83.56 191 PHE A O 1
ATOM 1591 N N . ILE A 1 192 ? -1.683 14.277 -3.918 1.00 82.56 192 ILE A N 1
ATOM 1592 C CA . ILE A 1 192 ? -0.702 15.118 -4.618 1.00 82.56 192 ILE A CA 1
ATOM 1593 C C . ILE A 1 192 ? 0.398 14.259 -5.256 1.00 82.56 192 ILE A C 1
ATOM 1595 O O . ILE A 1 192 ? 0.820 14.491 -6.390 1.00 82.56 192 ILE A O 1
ATOM 1599 N N . THR A 1 193 ? 0.848 13.230 -4.549 1.00 78.69 193 THR A N 1
ATOM 1600 C CA . THR A 1 193 ? 1.987 12.414 -4.966 1.00 78.69 193 THR A CA 1
ATOM 1601 C C . THR A 1 193 ? 1.660 11.478 -6.130 1.00 78.69 193 THR A C 1
ATOM 1603 O O . THR A 1 193 ? 2.501 11.305 -7.025 1.00 78.69 193 THR A O 1
ATOM 1606 N N . PHE A 1 194 ? 0.477 10.862 -6.128 1.00 76.69 194 PHE A N 1
ATOM 1607 C CA . PHE A 1 194 ? 0.066 9.882 -7.137 1.00 76.69 194 PHE A CA 1
ATOM 1608 C C . PHE A 1 194 ? -0.728 10.506 -8.284 1.00 76.69 194 PHE A C 1
ATOM 1610 O O . PHE A 1 194 ? -0.432 10.222 -9.446 1.00 76.69 194 PHE A O 1
ATOM 1617 N N . VAL A 1 195 ? -1.696 11.373 -7.977 1.00 79.75 195 VAL A N 1
ATOM 1618 C CA . VAL A 1 195 ? -2.637 11.916 -8.967 1.00 79.75 195 VAL A CA 1
ATOM 1619 C C . VAL A 1 195 ? -2.051 13.140 -9.666 1.00 79.75 195 VAL A C 1
ATOM 1621 O O . VAL A 1 195 ? -2.031 13.202 -10.895 1.00 79.75 195 VAL A O 1
ATOM 1624 N N . LEU A 1 196 ? -1.486 14.089 -8.913 1.00 74.94 196 LEU A N 1
ATOM 1625 C CA . LEU A 1 196 ? -0.900 15.329 -9.450 1.00 74.94 196 LEU A CA 1
ATOM 1626 C C . LEU A 1 196 ? 0.533 15.138 -9.975 1.00 74.94 196 LEU A C 1
ATOM 1628 O O . LEU A 1 196 ? 1.413 15.982 -9.795 1.00 74.94 196 LEU A O 1
ATOM 1632 N N . ASN A 1 197 ? 0.779 14.028 -10.666 1.00 75.56 197 ASN A N 1
ATOM 1633 C CA . ASN A 1 197 ? 2.077 13.759 -11.263 1.00 75.56 197 ASN A CA 1
ATOM 1634 C C . ASN A 1 197 ? 2.309 14.650 -12.501 1.00 75.56 197 ASN A C 1
ATOM 1636 O O . ASN A 1 197 ? 1.383 14.957 -13.252 1.00 75.56 197 ASN A O 1
ATOM 1640 N N . GLU A 1 198 ? 3.567 14.996 -12.772 1.00 70.75 198 GLU A N 1
ATOM 1641 C CA . GLU A 1 198 ?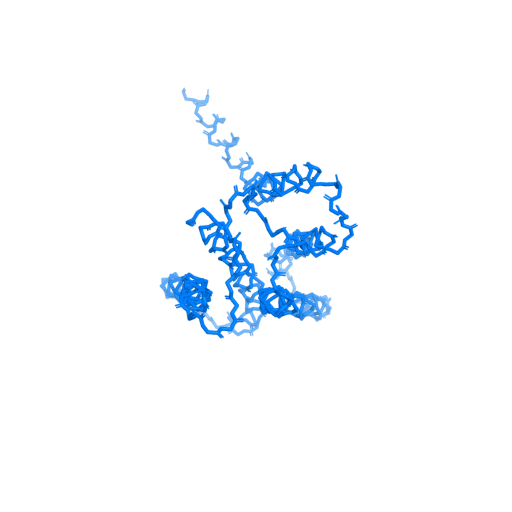 4.016 15.801 -13.922 1.00 70.75 198 GLU A CA 1
ATOM 1642 C C . GLU A 1 198 ? 3.502 15.276 -15.273 1.00 70.75 198 GLU A C 1
ATOM 1644 O O . GLU A 1 198 ? 3.351 16.021 -16.240 1.00 70.75 198 GLU A O 1
ATOM 1649 N N . LYS A 1 199 ? 3.233 13.969 -15.362 1.00 70.31 199 LYS A N 1
ATOM 1650 C CA . LYS A 1 199 ? 2.618 13.349 -16.543 1.00 70.31 199 LYS A CA 1
ATOM 1651 C C . LYS A 1 199 ? 1.152 13.759 -16.705 1.00 70.31 199 LYS A C 1
ATOM 1653 O O . LYS A 1 199 ? 0.755 14.170 -17.789 1.00 70.31 199 LYS A O 1
ATOM 1658 N N . VAL A 1 200 ? 0.370 13.684 -15.629 1.00 77.25 200 VAL A N 1
ATOM 1659 C CA . VAL A 1 200 ? -1.056 14.046 -15.618 1.00 77.25 200 VAL A CA 1
ATOM 1660 C C . VAL A 1 200 ? -1.214 15.547 -15.833 1.00 77.25 200 VAL A C 1
ATOM 1662 O O . VAL A 1 200 ? -2.010 15.952 -16.673 1.00 77.25 200 VAL A O 1
ATOM 1665 N N . LYS A 1 201 ? -0.385 16.371 -15.178 1.00 75.62 201 LYS A N 1
ATOM 1666 C CA . LYS A 1 201 ? -0.355 17.824 -15.408 1.00 75.62 201 LYS A CA 1
ATOM 1667 C C . LYS A 1 201 ? -0.075 18.167 -16.871 1.00 75.62 201 LYS A C 1
ATOM 1669 O O . LYS A 1 201 ? -0.808 18.955 -17.456 1.00 75.62 201 LYS A O 1
ATOM 1674 N N . ARG A 1 202 ? 0.924 17.532 -17.497 1.00 74.94 202 ARG A N 1
ATOM 1675 C CA . ARG A 1 202 ? 1.226 17.739 -18.925 1.00 74.94 202 ARG A CA 1
ATOM 1676 C C . ARG A 1 202 ? 0.097 17.295 -19.851 1.00 74.94 202 ARG A C 1
ATOM 1678 O O . ARG A 1 202 ? -0.164 17.974 -20.838 1.00 74.94 202 ARG A O 1
ATOM 1685 N N . LEU A 1 203 ? -0.580 16.187 -19.549 1.00 76.94 203 LEU A N 1
ATOM 1686 C CA . LEU A 1 203 ? -1.736 15.726 -20.326 1.00 76.94 203 LEU A CA 1
ATOM 1687 C C . LEU A 1 203 ? -2.940 16.664 -20.180 1.00 76.94 203 LEU A C 1
ATOM 1689 O O . LEU A 1 203 ? -3.597 16.964 -21.174 1.00 76.94 203 LEU A O 1
ATOM 1693 N N . LEU A 1 204 ? -3.199 17.164 -18.970 1.00 79.62 204 LEU A N 1
ATOM 1694 C CA . LEU A 1 204 ? -4.241 18.158 -18.722 1.00 79.62 204 LEU A CA 1
ATOM 1695 C C . LEU A 1 204 ? -3.930 19.464 -19.454 1.00 79.62 204 LEU A C 1
ATOM 1697 O O . LEU A 1 204 ? -4.775 19.934 -20.208 1.00 79.62 204 LEU A O 1
ATOM 1701 N N . LEU A 1 205 ? -2.710 19.993 -19.327 1.00 79.00 205 LEU A N 1
ATOM 1702 C CA . LEU A 1 205 ? -2.281 21.197 -20.042 1.00 79.00 205 LEU A CA 1
ATOM 1703 C C . LEU A 1 205 ? -2.405 21.028 -21.559 1.00 79.00 205 LEU A C 1
ATOM 1705 O O . LEU A 1 205 ? -2.984 21.889 -22.204 1.00 79.00 205 LEU A O 1
ATOM 1709 N N . LYS A 1 206 ? -1.989 19.886 -22.127 1.00 80.00 206 LYS A N 1
ATOM 1710 C CA . LYS A 1 206 ? -2.215 19.596 -23.554 1.00 80.00 206 LYS A CA 1
ATOM 1711 C C . LYS A 1 206 ? -3.699 19.607 -23.923 1.00 80.00 206 LYS A C 1
ATOM 1713 O O . LYS A 1 206 ? -4.059 20.168 -24.951 1.00 80.00 206 LYS A O 1
ATOM 1718 N N . ARG A 1 207 ? -4.569 19.020 -23.097 1.00 78.88 207 ARG A N 1
ATOM 1719 C CA . ARG A 1 207 ? -6.017 18.980 -23.354 1.00 78.88 207 ARG A CA 1
ATOM 1720 C C . ARG A 1 207 ? -6.682 20.356 -23.235 1.00 78.88 207 ARG A C 1
ATOM 1722 O O . ARG A 1 207 ? -7.662 20.592 -23.932 1.00 78.88 207 ARG A O 1
ATOM 1729 N N . PHE A 1 208 ? -6.173 21.242 -22.378 1.00 76.25 208 PHE A N 1
ATOM 1730 C CA . PHE A 1 208 ? -6.669 22.615 -22.238 1.00 76.25 208 PHE A CA 1
ATOM 1731 C C . PHE A 1 208 ? -6.105 23.549 -23.316 1.00 76.25 208 PHE A C 1
ATOM 1733 O O . PHE A 1 208 ? -6.877 24.269 -23.936 1.00 76.25 208 PHE A O 1
ATOM 1740 N N . SER A 1 209 ? -4.810 23.473 -23.639 1.00 65.19 209 SER A N 1
ATOM 1741 C CA . SER A 1 209 ? -4.216 24.231 -24.751 1.00 65.19 209 SER A CA 1
ATOM 1742 C C . SER A 1 209 ? -4.823 23.848 -26.104 1.00 65.19 209 SER A C 1
ATOM 1744 O O . SER A 1 209 ? -5.049 24.719 -26.933 1.00 65.19 209 SER A O 1
ATOM 1746 N N . CYS A 1 210 ? -5.176 22.574 -26.314 1.00 56.91 210 CYS A N 1
ATOM 1747 C CA . CYS A 1 210 ? -5.837 22.142 -27.550 1.00 56.91 210 CYS A CA 1
ATOM 1748 C C . CYS A 1 210 ? -7.308 22.593 -27.658 1.00 56.91 210 CYS A C 1
ATOM 1750 O O . CYS A 1 210 ? -7.865 22.537 -28.746 1.00 56.91 210 CYS A O 1
ATOM 1752 N N . ARG A 1 211 ? -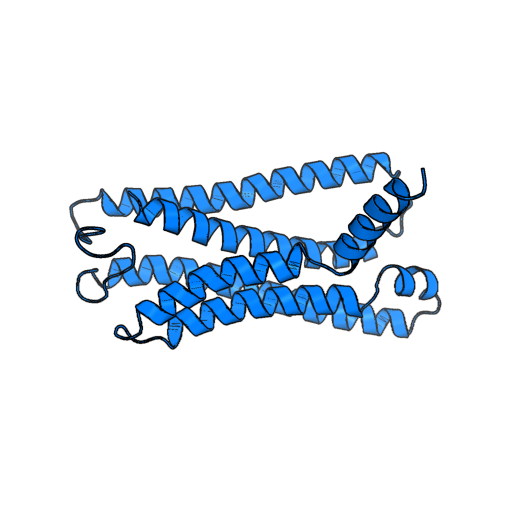7.943 23.041 -26.560 1.00 55.91 211 ARG A N 1
ATOM 1753 C CA . ARG A 1 211 ? -9.281 23.664 -26.597 1.00 55.91 211 ARG A CA 1
ATOM 1754 C C . ARG A 1 211 ? -9.251 25.175 -26.831 1.00 55.91 211 ARG A C 1
ATOM 1756 O O . ARG A 1 211 ? -10.289 25.727 -27.151 1.00 55.91 211 ARG A O 1
ATOM 1763 N N . ILE A 1 212 ? -8.107 25.832 -26.633 1.00 56.34 212 ILE A N 1
ATOM 1764 C CA . ILE A 1 212 ? -7.963 27.294 -26.778 1.00 56.34 212 ILE A CA 1
ATOM 1765 C C . ILE A 1 212 ? -7.506 27.673 -28.204 1.00 56.34 212 ILE A C 1
ATOM 1767 O O . ILE A 1 212 ? -7.627 28.822 -28.604 1.00 56.34 212 ILE A O 1
ATOM 1771 N N . CYS A 1 213 ? -7.006 26.713 -28.991 1.00 50.84 213 CYS A N 1
ATOM 1772 C CA . CYS A 1 213 ? -6.624 26.896 -30.402 1.00 50.84 213 CYS A CA 1
ATOM 1773 C C . CYS A 1 213 ? -7.712 26.481 -31.412 1.00 50.84 213 CYS A C 1
ATOM 1775 O O . CYS A 1 213 ? -7.375 26.196 -32.560 1.00 50.84 213 CYS A O 1
ATOM 1777 N N . CYS A 1 214 ? -8.982 26.413 -31.005 1.00 40.53 214 CYS A N 1
ATOM 1778 C CA . CYS A 1 214 ? -10.099 26.158 -31.913 1.00 40.53 214 CYS A CA 1
ATOM 1779 C C . CYS A 1 214 ? -11.124 27.284 -31.817 1.00 40.53 214 CYS A C 1
ATOM 1781 O O . CYS A 1 214 ? -11.401 27.703 -30.670 1.00 40.53 214 CYS A O 1
#

InterPro domains:
  IPR017981 GPCR, family 2-like, 7TM [PS50261] (1-198)
  IPR051384 Methuselah G-protein coupled receptor [PTHR47154] (4-209)

Organism: NCBI:txid300112

Sequence (214 aa):
MAFYIVWFWVMASFFWLNVMCFDIWWAFGEFRSLQGSVKQEMREARERKKFVMYSIYAWGSASILTVIGVIMDFVPKLIQPEFGKTKCFFDPNKATTATVIYFIGLISVTVICNICLLISTARKIKDTTAYLRSSVCGCHYKQWFDNKQWFNLCRKLFILIGIWCFMGIIWPAYAWYLRNLTNVLEGLIIFITFVLNEKVKRLLLKRFSCRICC

Secondary structure (DSSP, 8-state):
-HHHHHHHHHHHHHHHHHHHHHHHHHHHHHTTTTTS---HHHHHHHHHHHHHHHHHHHHHHHHHHHHHHHHHHH-TTT----TTSS-SS--TTTS-HHHHHHHHHHHHHHHHHHHHHHHHHHHHHHHHHHHHHH-TTHHHHHHH--HHHHHHHHHHHHHHHHHHHHHHHH--GGGHHHHHHHHHHHHHHHHHHHTS-HHHHHHHHHHHHHHH--

Foldseek 3Di:
DLLLVVQLVVQLVLLVLLLVLVVLLVVLVVVVVPPDDDDPVVVVVVVVVSVVVSVCRSNVVSVVVSVVLVVVCVPPPDFNQPADPPDSDDDVVRGDPVNVCVSVVVVVVSLVSSVVSLVSSVVSLVVSVVVLVPDPVNPVVCVVPVVVVSVLVSVLSCVLSVLVVCLVPPDDPVCVVVSVVVVVVSVVSCCCSPVVDPVNVVVVVVVVVVVVVD